Protein AF-A0A3N5VPH3-F1 (afdb_monomer_lite)

Radius of gyration: 38.46 Å; chains: 1; bounding box: 87×44×78 Å

pLDDT: mean 86.45, std 9.49, range [48.78, 96.25]

Foldseek 3Di:
DVVVLVVLLVVVVVCVVVVNDDLVRSCVVPVVCNVVNNVVVVVVVVVVVVVPPDDDPVVVVVVVVVVVVVCVVVVDPPPDPVVVVVVVVVVVVVVVVCVVVLVVVQLPDAQPDPSVVVVVVVLVVCLVPDPCNLVSLLVVLVVLLVSLLVCVVPPVSNVRSLVVNVVSLVVLVPDPDPVSVVVRLVSLVVSCVVCVVSVHDRPSSCVSPVD

Secondary structure (DSSP, 8-state):
-HHHHHHHHHHHHHHHHTTS--HHHHHHH-GGGHHHHHHHHHHHHHHHTT---PPPHHHHHHHHHHHHHHHHHS-------HHHHHHHHHHHHHHHHHHHHHHHHHHHPPTTSTTHHHHHHHHHHHHHH-S-HHHHHHHHHHHHHHHHHHTTT-HHHHHHHHHHHHHHHHHHHT---HHHHHHHHHHHHHHHHHHHHTT---HHHHTTS--

Sequence (211 aa):
MNNDLETILDTCLYQIEEDESNIDECLARYPEHAEQLKPLLTAATRLTHARAVIPDPSYKARARTQLNVYMQQHPQRKRVSPILLRFSIALATVLLLFVASGTAFAQTALPGDAFYNWKLTSEHVWRITSIDPLGVDITLSNRRMNELVVVSGDEVRRARAVQNYEKLLIKFSAEQDEGKRARILPILRAQHDALIKAGILVPELENYFPR

Structure (mmCIF, N/CA/C/O backbone):
data_AF-A0A3N5VPH3-F1
#
_entry.id   AF-A0A3N5VPH3-F1
#
loop_
_atom_site.group_PDB
_atom_site.id
_atom_site.type_symbol
_atom_site.label_atom_id
_atom_site.label_alt_id
_atom_site.label_comp_id
_atom_site.label_asym_id
_atom_site.label_entity_id
_atom_site.label_seq_id
_atom_site.pdbx_PDB_ins_code
_atom_site.Cartn_x
_atom_site.Cartn_y
_atom_site.Cartn_z
_atom_site.occupancy
_atom_site.B_iso_or_equiv
_atom_site.auth_seq_id
_atom_site.auth_comp_id
_atom_site.auth_asym_id
_atom_site.auth_atom_id
_atom_site.pdbx_PDB_model_num
ATOM 1 N N . MET A 1 1 ? -60.448 -14.245 30.497 1.00 48.78 1 MET A N 1
ATOM 2 C CA . MET A 1 1 ? -60.761 -12.854 30.889 1.00 48.78 1 MET A CA 1
ATOM 3 C C . MET A 1 1 ? -59.579 -12.148 31.564 1.00 48.78 1 MET A C 1
ATOM 5 O O . MET A 1 1 ? -59.457 -10.959 31.342 1.00 48.78 1 MET A O 1
ATOM 9 N N . ASN A 1 2 ? -58.659 -12.826 32.276 1.00 55.38 2 ASN A N 1
ATOM 10 C CA . ASN A 1 2 ? -57.465 -12.160 32.850 1.00 55.38 2 ASN A CA 1
ATOM 11 C C . ASN A 1 2 ? -56.412 -11.694 31.823 1.00 55.38 2 ASN A C 1
ATOM 13 O O . ASN A 1 2 ? -55.868 -10.610 31.986 1.00 55.38 2 ASN A O 1
ATOM 17 N N . ASN A 1 3 ? -56.175 -12.457 30.746 1.00 66.12 3 ASN A N 1
ATOM 18 C CA . ASN A 1 3 ? -55.177 -12.082 29.727 1.00 66.12 3 ASN A CA 1
ATOM 19 C C . ASN A 1 3 ? -55.479 -10.748 29.026 1.00 66.12 3 ASN A C 1
ATOM 21 O O . ASN A 1 3 ? -54.557 -10.091 28.558 1.00 66.12 3 ASN A O 1
ATOM 25 N N . ASP A 1 4 ? -56.752 -10.361 28.936 1.00 82.88 4 ASP A N 1
ATOM 26 C CA . ASP A 1 4 ? -57.154 -9.147 28.222 1.00 82.88 4 ASP A CA 1
ATOM 27 C C . ASP A 1 4 ? -56.843 -7.898 29.060 1.00 82.88 4 ASP A C 1
ATOM 29 O O . ASP A 1 4 ? -56.177 -6.981 28.593 1.00 82.88 4 ASP A O 1
ATOM 33 N N . LEU A 1 5 ? -57.187 -7.928 30.356 1.00 86.12 5 LEU A N 1
ATOM 34 C CA . LEU A 1 5 ? -56.844 -6.865 31.305 1.00 86.12 5 LEU A CA 1
ATOM 35 C C . LEU A 1 5 ? -55.326 -6.674 31.434 1.00 86.12 5 LEU A C 1
ATOM 37 O O . LEU A 1 5 ? -54.861 -5.538 31.453 1.00 86.12 5 LEU A O 1
ATOM 41 N N . GLU A 1 6 ? -54.558 -7.764 31.522 1.00 85.62 6 GLU A N 1
ATOM 42 C CA . GLU A 1 6 ? -53.092 -7.707 31.599 1.00 85.62 6 GLU A CA 1
ATOM 43 C C . GLU A 1 6 ? -52.484 -7.083 30.335 1.00 85.62 6 GLU A C 1
ATOM 45 O O . GLU A 1 6 ? -51.640 -6.198 30.442 1.00 85.62 6 GLU A O 1
ATOM 50 N N . THR A 1 7 ? -52.969 -7.465 29.149 1.00 89.69 7 THR A N 1
ATOM 51 C CA . THR A 1 7 ? -5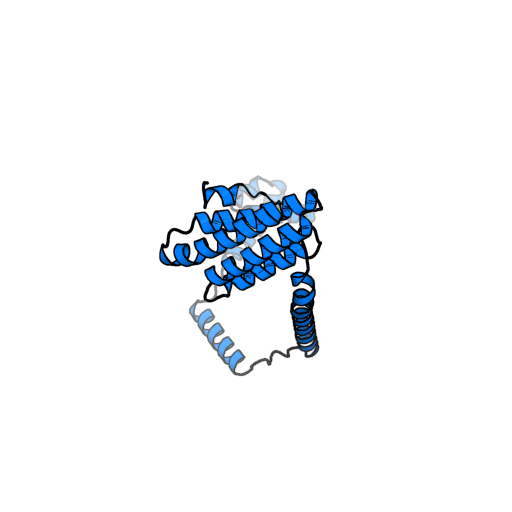2.503 -6.905 27.867 1.00 89.69 7 THR A CA 1
ATOM 52 C C . THR A 1 7 ? -52.856 -5.420 27.735 1.00 89.69 7 THR A C 1
ATOM 54 O O . THR A 1 7 ? -52.038 -4.612 27.287 1.00 89.69 7 THR A O 1
ATOM 57 N N . ILE A 1 8 ? -54.064 -5.036 28.159 1.00 90.75 8 ILE A N 1
ATOM 58 C CA . ILE A 1 8 ? -54.515 -3.640 28.169 1.00 90.75 8 ILE A CA 1
ATOM 59 C C . ILE A 1 8 ? -53.687 -2.815 29.157 1.00 90.75 8 ILE A C 1
ATOM 61 O O . ILE A 1 8 ? -53.283 -1.700 28.828 1.00 90.75 8 ILE A O 1
ATOM 65 N N . LEU A 1 9 ? -53.402 -3.350 30.347 1.00 90.19 9 LEU A N 1
ATOM 66 C CA . LEU A 1 9 ? -52.562 -2.689 31.342 1.00 90.19 9 LEU A CA 1
ATOM 67 C C . LEU A 1 9 ? -51.147 -2.459 30.805 1.00 90.19 9 LEU A C 1
ATOM 69 O O . LEU A 1 9 ? -50.643 -1.347 30.924 1.00 90.19 9 LEU A O 1
ATOM 73 N N . ASP A 1 10 ? -50.536 -3.474 30.194 1.00 90.50 10 ASP A N 1
ATOM 74 C CA . ASP A 1 10 ? -49.180 -3.390 29.638 1.00 90.50 10 ASP A CA 1
ATOM 75 C C . ASP A 1 10 ? -49.106 -2.345 28.512 1.00 90.50 10 ASP A C 1
ATOM 77 O O . ASP A 1 10 ? -48.222 -1.490 28.490 1.00 90.50 10 ASP A O 1
ATOM 81 N N . THR A 1 11 ? -50.125 -2.316 27.646 1.00 91.38 11 THR A N 1
ATOM 82 C CA . THR A 1 11 ? -50.258 -1.303 26.587 1.00 91.38 11 THR A CA 1
ATOM 83 C C . THR A 1 11 ? -50.391 0.111 27.162 1.00 91.38 11 THR A C 1
ATOM 85 O O . THR A 1 11 ? -49.723 1.032 26.694 1.00 91.38 11 THR A O 1
ATOM 88 N N . CYS A 1 12 ? -51.236 0.298 28.183 1.00 91.44 12 CYS A N 1
ATOM 89 C CA . CYS A 1 12 ? -51.409 1.596 28.839 1.00 91.44 12 CYS A CA 1
ATOM 90 C C . CYS A 1 12 ? -50.115 2.057 29.529 1.00 91.44 12 CYS A C 1
ATOM 92 O O . CYS A 1 12 ? -49.766 3.229 29.449 1.00 91.44 12 CYS A O 1
ATOM 94 N N . LEU A 1 13 ? -49.391 1.150 30.194 1.00 89.62 13 LEU A N 1
ATOM 95 C CA . LEU A 1 13 ? -48.121 1.472 30.848 1.00 89.62 13 LEU A CA 1
ATOM 96 C C . LEU A 1 13 ? -47.045 1.873 29.838 1.00 89.62 13 LEU A C 1
ATOM 98 O O . LEU A 1 13 ? -46.354 2.859 30.078 1.00 89.62 13 LEU A O 1
ATOM 102 N N . TYR A 1 14 ? -46.954 1.167 28.708 1.00 90.00 14 TYR A N 1
ATOM 103 C CA . TYR A 1 14 ? -46.022 1.498 27.630 1.00 90.00 14 TYR A CA 1
ATOM 104 C C . TYR A 1 14 ? -46.286 2.899 27.055 1.00 90.00 14 TYR A C 1
ATOM 106 O O . TYR A 1 14 ? -45.377 3.714 26.953 1.00 90.00 14 TYR A O 1
ATOM 114 N N . GLN A 1 15 ? -47.550 3.220 26.763 1.00 89.12 15 GLN A N 1
ATOM 115 C CA . GLN A 1 15 ? -47.933 4.531 26.221 1.00 89.12 15 GLN A CA 1
ATOM 116 C C . GLN A 1 15 ? -47.716 5.680 27.214 1.00 89.12 15 GLN A C 1
ATOM 118 O O . GLN A 1 15 ? -47.388 6.789 26.802 1.00 89.12 15 GLN A O 1
ATOM 123 N N . ILE A 1 16 ? -47.889 5.429 28.515 1.00 88.12 16 ILE A N 1
ATOM 124 C CA . ILE A 1 16 ? -47.603 6.417 29.564 1.00 88.12 16 ILE A CA 1
ATOM 125 C C . ILE A 1 16 ? -46.088 6.622 29.732 1.00 88.12 16 ILE A C 1
ATOM 127 O O . ILE A 1 16 ? -45.663 7.733 30.031 1.00 88.12 16 ILE A O 1
ATOM 131 N N . GLU A 1 17 ? -45.266 5.582 29.558 1.00 85.50 17 GLU A N 1
ATOM 132 C CA . GLU A 1 17 ? -43.799 5.683 29.649 1.00 85.50 17 GLU A CA 1
ATOM 133 C C . GLU A 1 17 ? -43.182 6.436 28.455 1.00 85.50 17 GLU A C 1
ATOM 135 O O . GLU A 1 17 ? -42.199 7.151 28.640 1.00 85.50 17 GLU A O 1
ATOM 140 N N . GLU A 1 18 ? -43.783 6.334 27.266 1.00 87.12 18 GLU A N 1
ATOM 141 C CA . GLU A 1 18 ? -43.380 7.054 26.041 1.00 87.12 18 GLU A CA 1
ATOM 142 C C . GLU A 1 18 ? -43.985 8.478 25.929 1.00 87.12 18 GLU A C 1
ATOM 144 O O . GLU A 1 18 ? -43.857 9.124 24.891 1.00 87.12 18 GLU A O 1
ATOM 149 N N . ASP A 1 19 ? -44.655 8.983 26.977 1.00 85.19 19 ASP A N 1
ATOM 150 C CA . ASP A 1 19 ? -45.384 10.270 26.989 1.00 85.19 19 ASP A CA 1
ATOM 151 C C . ASP A 1 19 ? -46.491 10.389 25.903 1.00 85.19 19 ASP A C 1
ATOM 153 O O . ASP A 1 19 ? -46.947 11.486 25.568 1.00 85.19 19 ASP A O 1
ATOM 157 N N . GLU A 1 20 ? -46.972 9.265 25.359 1.00 88.69 20 GLU A N 1
ATOM 158 C CA . GLU A 1 20 ? -47.986 9.215 24.292 1.00 88.69 20 GLU A CA 1
ATOM 159 C C . GLU A 1 20 ? -49.431 9.292 24.812 1.00 88.69 20 GLU A C 1
ATOM 161 O O . GLU A 1 20 ? -50.348 9.610 24.049 1.00 88.69 20 GLU A O 1
ATOM 166 N N . SER A 1 21 ? -49.668 8.974 26.089 1.00 86.81 21 SER A N 1
ATOM 167 C CA . SER A 1 21 ? -50.996 9.074 26.703 1.00 86.81 21 SER A CA 1
ATOM 168 C C . SER A 1 21 ? -50.931 9.242 28.221 1.00 86.81 21 SER A C 1
ATOM 170 O O . SER A 1 21 ? -49.986 8.800 28.869 1.00 86.81 21 SER A O 1
ATOM 172 N N . ASN A 1 22 ? -51.954 9.864 28.813 1.00 88.25 22 ASN A N 1
ATOM 173 C CA . ASN A 1 22 ? -52.095 9.976 30.270 1.00 88.25 22 ASN A CA 1
ATOM 174 C C . ASN A 1 22 ? -53.082 8.938 30.849 1.00 88.25 22 ASN A C 1
ATOM 176 O O . ASN A 1 22 ? -53.790 8.235 30.126 1.00 88.25 22 ASN A O 1
ATOM 180 N N . ILE A 1 23 ? -53.129 8.828 32.184 1.00 87.69 23 ILE A N 1
ATOM 181 C CA . ILE A 1 23 ? -53.982 7.852 32.888 1.00 87.69 23 ILE A CA 1
ATOM 182 C C . ILE A 1 23 ? -55.460 8.015 32.502 1.00 87.69 23 ILE A C 1
ATOM 184 O O . ILE A 1 23 ? -56.134 7.016 32.258 1.00 87.69 23 ILE A O 1
ATOM 188 N N . ASP A 1 24 ? -55.970 9.246 32.435 1.00 89.62 24 ASP A N 1
ATOM 189 C CA . ASP A 1 24 ? -57.387 9.501 32.160 1.00 89.62 24 ASP A CA 1
ATOM 190 C C . ASP A 1 24 ? -57.760 9.144 30.710 1.00 89.62 24 ASP A C 1
ATOM 192 O O . ASP A 1 24 ? -58.823 8.575 30.462 1.00 89.62 24 ASP A O 1
ATOM 196 N N . GLU A 1 25 ? -56.858 9.380 29.756 1.00 90.25 25 GLU A N 1
ATOM 197 C CA . GLU A 1 25 ? -57.000 8.965 28.356 1.00 90.25 25 GLU A CA 1
ATOM 198 C C . GLU A 1 25 ? -56.960 7.443 28.185 1.00 90.25 25 GLU A C 1
ATOM 200 O O . GLU A 1 25 ? -57.754 6.886 27.422 1.00 90.25 25 GLU A O 1
ATOM 205 N N . CYS A 1 26 ? -56.091 6.753 28.929 1.00 89.25 26 CYS A N 1
ATOM 206 C CA . CYS A 1 26 ? -56.042 5.291 28.957 1.00 89.25 26 CYS A CA 1
ATOM 207 C C . CYS A 1 26 ? -57.348 4.694 29.508 1.00 89.25 26 CYS A C 1
ATOM 209 O O . CYS A 1 26 ? -57.875 3.728 28.956 1.00 89.25 26 CYS A O 1
ATOM 211 N N . LEU A 1 27 ? -57.917 5.299 30.557 1.00 90.44 27 LEU A N 1
ATOM 212 C CA . LEU A 1 27 ? -59.198 4.876 31.134 1.00 90.44 27 LEU A CA 1
ATOM 213 C C . LEU A 1 27 ? -60.385 5.172 30.206 1.00 90.44 27 LEU A C 1
ATOM 215 O O . LEU A 1 27 ? -61.313 4.368 30.129 1.00 90.44 27 LEU A O 1
ATOM 219 N N . ALA A 1 28 ? -60.348 6.285 29.468 1.00 90.62 28 ALA A N 1
ATOM 220 C CA . ALA A 1 28 ? -61.368 6.630 28.478 1.00 90.62 28 ALA A CA 1
ATOM 221 C C . ALA A 1 28 ? -61.349 5.696 27.254 1.00 90.62 28 ALA A C 1
ATOM 223 O O . ALA A 1 28 ? -62.393 5.456 26.647 1.00 90.62 28 ALA A O 1
ATOM 224 N N . ARG A 1 29 ? -60.178 5.153 26.899 1.00 88.25 29 ARG A N 1
ATOM 225 C CA . ARG A 1 29 ? -59.997 4.212 25.783 1.00 88.25 29 ARG A CA 1
ATOM 226 C C . ARG A 1 29 ? -60.527 2.807 26.091 1.00 88.25 29 ARG A C 1
ATOM 228 O O . ARG A 1 29 ? -60.956 2.117 25.171 1.00 88.25 29 ARG A O 1
ATOM 235 N N . TYR A 1 30 ? -60.550 2.415 27.367 1.00 88.69 30 TYR A N 1
ATOM 236 C CA . TYR A 1 30 ? -61.018 1.102 27.827 1.00 88.69 30 TYR A CA 1
ATOM 237 C C . TYR A 1 30 ? -62.061 1.227 28.957 1.00 88.69 30 TYR A C 1
ATOM 239 O O . TYR A 1 30 ? -61.798 0.824 30.096 1.00 88.69 30 TYR A O 1
ATOM 247 N N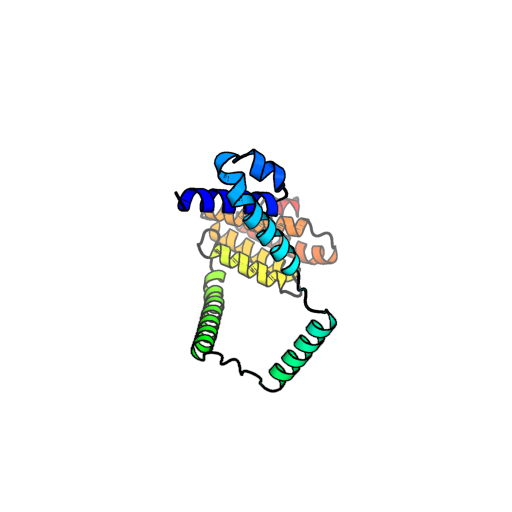 . PRO A 1 31 ? -63.266 1.759 28.665 1.00 84.44 31 PRO A N 1
ATOM 248 C CA . PRO A 1 31 ? -64.272 2.064 29.684 1.00 84.44 31 PRO A CA 1
ATOM 249 C C . PRO A 1 31 ? -64.787 0.819 30.423 1.00 84.44 31 PRO A C 1
ATOM 251 O O . PRO A 1 31 ? -65.102 0.901 31.607 1.00 84.44 31 PRO A O 1
ATOM 254 N N . GLU A 1 32 ? -64.814 -0.344 29.764 1.00 87.69 32 GLU A N 1
ATOM 255 C CA . GLU A 1 32 ? -65.256 -1.617 30.360 1.00 87.69 32 GLU A CA 1
ATOM 256 C C . GLU A 1 32 ? -64.313 -2.129 31.463 1.00 87.69 32 GLU A C 1
ATOM 258 O O . GLU A 1 32 ? -64.744 -2.826 32.381 1.00 87.69 32 GLU A O 1
ATOM 263 N N . HIS A 1 33 ? -63.033 -1.747 31.413 1.00 87.69 33 HIS A N 1
ATOM 264 C CA . HIS A 1 33 ? -62.005 -2.164 32.370 1.00 87.69 33 HIS A CA 1
ATOM 265 C C . HIS A 1 33 ? -61.536 -1.028 33.294 1.00 87.69 33 HIS A C 1
ATOM 267 O O . HIS A 1 33 ? -60.657 -1.238 34.134 1.00 87.69 33 HIS A O 1
ATOM 273 N N . ALA A 1 34 ? -62.130 0.165 33.186 1.00 86.12 34 ALA A N 1
ATOM 274 C CA . ALA A 1 34 ? -61.658 1.376 33.854 1.00 86.12 34 ALA A CA 1
ATOM 275 C C . ALA A 1 34 ? -61.611 1.259 35.390 1.00 86.12 34 ALA A C 1
ATOM 277 O O . ALA A 1 34 ? -60.643 1.703 36.013 1.00 86.12 34 ALA A O 1
ATOM 278 N N . GLU A 1 35 ? -62.607 0.619 36.016 1.00 87.81 35 GLU A N 1
ATOM 279 C CA . GLU A 1 35 ? -62.629 0.435 37.477 1.00 87.81 35 GLU A CA 1
ATOM 280 C C . GLU A 1 35 ? -61.482 -0.452 37.985 1.00 87.81 35 GLU A C 1
ATOM 282 O O . GLU A 1 35 ? -60.955 -0.217 39.073 1.00 87.81 35 GLU A O 1
ATOM 287 N N . GLN A 1 36 ? -61.060 -1.438 37.187 1.00 88.38 36 GLN A N 1
ATOM 288 C CA . GLN A 1 36 ? -59.981 -2.365 37.540 1.00 88.38 36 GLN A CA 1
ATOM 289 C C . GLN A 1 36 ? -58.596 -1.817 37.155 1.00 88.38 36 GLN A C 1
ATOM 291 O O . GLN A 1 36 ? -57.629 -2.027 37.886 1.00 88.38 36 GLN A O 1
ATOM 296 N N . LEU A 1 37 ? -58.491 -1.062 36.055 1.00 89.56 37 LEU A N 1
ATOM 297 C CA . LEU A 1 37 ? -57.241 -0.464 35.563 1.00 89.56 37 LEU A CA 1
ATOM 298 C C . LEU A 1 37 ? -56.762 0.717 36.414 1.00 89.56 37 LEU A C 1
ATOM 300 O O . LEU A 1 37 ? -55.564 0.852 36.674 1.00 89.56 37 LEU A O 1
ATOM 304 N N . LYS A 1 38 ? -57.682 1.567 36.880 1.00 90.81 38 LYS A N 1
ATOM 305 C CA . LYS A 1 38 ? -57.361 2.794 37.625 1.00 90.81 38 LYS A CA 1
ATOM 306 C C . LYS A 1 38 ? -56.428 2.577 38.829 1.00 90.81 38 LYS A C 1
ATOM 308 O O . LYS A 1 38 ? -55.423 3.293 38.918 1.00 90.81 38 LYS A O 1
ATOM 313 N N . PRO A 1 39 ? -56.685 1.631 39.757 1.00 92.06 39 PRO A N 1
ATOM 314 C CA . PRO A 1 39 ? -55.783 1.406 40.887 1.00 92.06 39 PRO A CA 1
ATOM 315 C C . PRO A 1 39 ? -54.408 0.868 40.459 1.00 92.06 39 PRO A C 1
ATOM 317 O O . PRO A 1 39 ? -53.405 1.240 41.068 1.00 92.06 39 PRO A O 1
ATOM 320 N N . LEU A 1 40 ? -54.340 0.053 39.400 1.00 91.62 40 LEU A N 1
ATOM 321 C CA . LEU A 1 40 ? -53.095 -0.545 38.903 1.00 91.62 40 LEU A CA 1
ATOM 322 C C . LEU A 1 40 ? -52.183 0.502 38.248 1.00 91.62 40 LEU A C 1
ATOM 324 O O . LEU A 1 40 ? -51.009 0.600 38.605 1.00 91.62 40 LEU A O 1
ATOM 328 N N . LEU A 1 41 ? -52.734 1.354 37.378 1.00 90.00 41 LEU A N 1
ATOM 329 C CA . LEU A 1 41 ? -52.001 2.460 36.748 1.00 90.00 41 LEU A CA 1
ATOM 330 C C . LEU A 1 41 ? -51.529 3.499 37.778 1.00 90.00 41 LEU A C 1
ATOM 332 O O . LEU A 1 41 ? -50.403 3.997 37.711 1.00 90.00 41 LEU A O 1
ATOM 336 N N . THR A 1 42 ? -52.352 3.783 38.793 1.00 89.12 42 THR A N 1
ATOM 337 C CA . THR A 1 42 ? -51.981 4.693 39.893 1.00 89.12 42 THR A CA 1
ATOM 338 C C . THR A 1 42 ? -50.843 4.122 40.749 1.00 89.12 42 THR A C 1
ATOM 340 O O . THR A 1 42 ? -49.965 4.857 41.201 1.00 89.12 42 THR A O 1
ATOM 343 N N . ALA A 1 43 ? -50.833 2.810 40.996 1.00 87.81 43 ALA A N 1
ATOM 344 C CA . ALA A 1 43 ? -49.753 2.159 41.732 1.00 87.81 43 ALA A CA 1
ATOM 345 C C . ALA A 1 43 ? -48.446 2.145 40.924 1.00 87.81 43 ALA A C 1
ATOM 347 O O . ALA A 1 43 ? -47.391 2.491 41.460 1.00 87.81 43 ALA A O 1
ATOM 348 N N . ALA A 1 44 ? -48.518 1.810 39.634 1.00 85.81 44 ALA A N 1
ATOM 349 C CA . ALA A 1 44 ? -47.364 1.782 38.742 1.00 85.81 44 ALA A CA 1
ATOM 350 C C . ALA A 1 44 ? -46.697 3.161 38.617 1.00 85.81 44 ALA A C 1
ATOM 352 O O . ALA A 1 44 ? -45.485 3.272 38.790 1.00 85.81 44 ALA A O 1
ATOM 353 N N . THR A 1 45 ? -47.484 4.225 38.436 1.00 81.62 45 THR A N 1
ATOM 354 C CA . THR A 1 45 ? -46.963 5.602 38.366 1.00 81.62 45 THR A CA 1
ATOM 355 C C . THR A 1 45 ? -46.316 6.068 39.669 1.00 81.62 45 THR A C 1
ATOM 357 O O . THR A 1 45 ? -45.310 6.772 39.647 1.00 81.62 45 THR A O 1
ATOM 360 N N . ARG A 1 46 ? -46.813 5.644 40.835 1.00 83.00 46 ARG A N 1
ATOM 361 C CA . ARG A 1 46 ? -46.132 5.926 42.114 1.00 83.00 46 ARG A CA 1
ATOM 362 C C . ARG A 1 46 ? -44.792 5.196 42.238 1.00 83.00 46 ARG A C 1
ATOM 364 O O . ARG A 1 46 ? -43.859 5.738 42.826 1.00 83.00 46 ARG A O 1
ATOM 371 N N . LEU A 1 47 ? -44.684 3.986 41.688 1.00 81.75 47 LEU A N 1
ATOM 372 C CA . LEU A 1 47 ? -43.457 3.184 41.719 1.00 81.75 47 LEU A CA 1
ATOM 373 C C . LEU A 1 47 ? -42.405 3.663 40.711 1.00 81.75 47 LEU A C 1
ATOM 375 O O . LEU A 1 47 ? -41.214 3.614 41.021 1.00 81.75 47 LEU A O 1
ATOM 379 N N . THR A 1 48 ? -42.801 4.171 39.542 1.00 73.88 48 THR A N 1
ATOM 380 C CA . THR A 1 48 ? -41.855 4.739 38.564 1.00 73.88 48 THR A CA 1
ATOM 381 C C . THR A 1 48 ? -41.120 5.954 39.129 1.00 73.88 48 THR A C 1
ATOM 383 O O . THR A 1 48 ? -39.906 6.060 38.965 1.00 73.88 48 THR A O 1
ATOM 386 N N . HIS A 1 49 ? -41.796 6.796 39.916 1.00 65.69 49 HIS A N 1
ATOM 387 C CA . HIS A 1 49 ? -41.165 7.921 40.618 1.00 65.69 49 HIS A CA 1
ATOM 388 C C . HIS A 1 49 ? -40.126 7.475 41.666 1.00 65.69 49 HIS A C 1
ATOM 390 O O . HIS A 1 49 ? -39.189 8.215 41.961 1.00 65.69 49 HIS A O 1
ATOM 396 N N . ALA A 1 50 ? -40.231 6.250 42.195 1.00 65.75 50 ALA A N 1
ATOM 397 C CA . ALA A 1 50 ? -39.254 5.678 43.124 1.00 65.75 50 ALA A CA 1
ATOM 398 C C . ALA A 1 50 ? -38.034 5.044 42.422 1.00 65.75 50 ALA A C 1
ATOM 400 O O . ALA A 1 50 ? -37.050 4.714 43.082 1.00 65.75 50 ALA A O 1
ATOM 401 N N . ARG A 1 51 ? -38.067 4.872 41.091 1.00 64.50 51 ARG A N 1
ATOM 402 C CA . ARG A 1 51 ? -37.004 4.214 40.305 1.00 64.50 51 ARG A CA 1
ATOM 403 C C . ARG A 1 51 ? -35.781 5.108 40.066 1.00 64.50 51 ARG A C 1
ATOM 405 O O . ARG A 1 51 ? -34.715 4.602 39.728 1.00 64.50 51 ARG A O 1
ATOM 412 N N . ALA A 1 52 ? -35.899 6.414 40.304 1.00 65.00 52 ALA A N 1
ATOM 413 C CA . ALA A 1 52 ? -34.832 7.398 40.119 1.00 65.00 52 ALA A CA 1
ATOM 414 C C . ALA A 1 52 ? -33.828 7.453 41.292 1.00 65.00 52 ALA A C 1
ATOM 416 O O . ALA A 1 52 ? -33.369 8.528 41.682 1.00 65.00 52 ALA A O 1
ATOM 417 N N . VAL A 1 53 ? -33.455 6.305 41.870 1.00 68.94 53 VAL A N 1
ATOM 418 C CA . VAL A 1 53 ? -32.373 6.251 42.865 1.00 68.94 53 VAL A CA 1
ATOM 419 C C . VAL A 1 53 ? -31.037 6.348 42.133 1.00 68.94 53 VAL A C 1
ATOM 421 O O . VAL A 1 53 ? -30.390 5.352 41.812 1.00 68.94 53 VAL A O 1
ATOM 424 N N . ILE A 1 54 ? -30.626 7.578 41.838 1.00 75.25 54 ILE A N 1
ATOM 425 C CA . ILE A 1 54 ? -29.292 7.867 41.322 1.00 75.25 54 ILE A CA 1
ATOM 426 C C . ILE A 1 54 ? -28.343 7.903 42.526 1.00 75.25 54 ILE A C 1
ATOM 428 O O . ILE A 1 54 ? -28.559 8.694 43.446 1.00 75.25 54 ILE A O 1
ATOM 432 N N . PRO A 1 55 ? -27.297 7.059 42.565 1.00 76.00 55 PRO A N 1
ATOM 433 C CA . PRO A 1 55 ? -26.350 7.073 43.667 1.00 76.00 55 PRO A CA 1
ATOM 434 C C . PRO A 1 55 ? -25.634 8.420 43.732 1.00 76.00 55 PRO A C 1
ATOM 436 O O . PRO A 1 55 ? -25.221 8.967 42.706 1.00 76.00 55 PRO A O 1
ATOM 439 N N . ASP A 1 56 ? -25.445 8.913 44.955 1.00 85.50 56 ASP A N 1
ATOM 440 C CA . ASP A 1 56 ? -24.747 10.166 45.208 1.00 85.50 56 ASP A CA 1
ATOM 441 C C . ASP A 1 56 ? -23.367 10.183 44.500 1.00 85.50 56 ASP A C 1
ATOM 443 O O . ASP A 1 56 ? -22.603 9.206 44.593 1.00 85.50 56 ASP A O 1
ATOM 447 N N . PRO A 1 57 ? -23.008 11.265 43.782 1.00 86.06 57 PRO A N 1
ATOM 448 C CA . PRO A 1 57 ? -21.743 11.346 43.054 1.00 86.06 57 PRO A CA 1
ATOM 449 C C . PRO A 1 57 ? -20.506 11.096 43.929 1.00 86.06 57 PRO A C 1
ATOM 451 O O . PRO A 1 57 ? -19.532 10.494 43.464 1.00 86.06 57 PRO A O 1
ATOM 454 N N . SER A 1 58 ? -20.541 11.500 45.204 1.00 90.94 58 SER A N 1
ATOM 455 C CA . SER A 1 58 ? -19.449 11.267 46.152 1.00 90.94 58 SER A CA 1
ATOM 456 C C . SER A 1 58 ? -19.352 9.796 46.560 1.00 90.94 58 SER A C 1
ATOM 458 O O . SER A 1 58 ? -18.244 9.266 46.675 1.00 90.94 58 SER A O 1
ATOM 460 N N . TYR A 1 59 ? -20.484 9.094 46.680 1.00 91.81 59 TYR A N 1
ATOM 461 C CA . TYR A 1 59 ? -20.508 7.647 46.901 1.00 91.81 59 TYR A CA 1
ATOM 462 C C . TYR A 1 59 ? -19.892 6.901 45.712 1.00 91.81 59 TYR A C 1
ATOM 464 O O . TYR A 1 59 ? -19.010 6.060 45.894 1.00 91.81 59 TYR A O 1
ATOM 472 N N . LYS A 1 60 ? -20.264 7.271 44.479 1.00 91.00 60 LYS A N 1
ATOM 473 C CA . LYS A 1 60 ? -19.691 6.689 43.253 1.00 91.00 60 LYS A CA 1
ATOM 474 C C . LYS A 1 60 ? -18.181 6.920 43.156 1.00 91.00 60 LYS A C 1
ATOM 476 O O . LYS A 1 60 ? -17.445 6.011 42.767 1.00 91.00 60 LYS A O 1
ATOM 481 N N . ALA A 1 61 ? -17.711 8.115 43.514 1.00 91.94 61 ALA A N 1
ATOM 482 C CA . ALA A 1 61 ? -16.285 8.431 43.543 1.00 91.94 61 ALA A CA 1
ATOM 483 C C . ALA A 1 61 ? -15.533 7.572 44.574 1.00 91.94 61 ALA A C 1
ATOM 485 O O . ALA A 1 61 ? -14.520 6.963 44.236 1.00 91.94 61 ALA A O 1
ATOM 486 N N . ARG A 1 62 ? -16.059 7.446 45.799 1.00 94.62 62 ARG A N 1
ATOM 487 C CA . ARG A 1 62 ? -15.470 6.605 46.857 1.00 94.62 62 ARG A CA 1
ATOM 488 C C . ARG A 1 62 ? -15.427 5.131 46.467 1.00 94.62 62 ARG A C 1
ATOM 490 O O . ARG A 1 62 ? -14.381 4.504 46.615 1.00 94.62 62 ARG A O 1
ATOM 497 N N . ALA A 1 63 ? -16.518 4.605 45.914 1.00 93.69 63 ALA A N 1
ATOM 498 C CA . ALA A 1 63 ? -16.593 3.224 45.446 1.00 93.69 63 ALA A CA 1
ATOM 499 C C . ALA A 1 63 ? -15.548 2.935 44.355 1.00 93.69 63 ALA A C 1
ATOM 501 O O . ALA A 1 63 ? -14.869 1.911 44.402 1.00 93.69 63 ALA A O 1
ATOM 502 N N . ARG A 1 64 ? -15.346 3.864 43.408 1.00 94.19 64 ARG A N 1
ATOM 503 C CA . ARG A 1 64 ? -14.283 3.752 42.392 1.00 94.19 64 ARG A CA 1
ATOM 504 C C . ARG A 1 64 ? -12.891 3.731 43.009 1.00 94.19 64 ARG A C 1
ATOM 506 O O . ARG A 1 64 ? -12.070 2.906 42.616 1.00 94.19 64 ARG A O 1
ATOM 513 N N . THR A 1 65 ? -12.621 4.608 43.971 1.00 94.88 65 THR A N 1
ATOM 514 C CA . THR A 1 65 ? -11.324 4.642 44.657 1.00 94.88 65 THR A CA 1
ATOM 515 C C . THR A 1 65 ? -11.063 3.339 45.410 1.00 94.88 65 THR A C 1
ATOM 517 O O . THR A 1 65 ? -9.990 2.762 45.265 1.00 94.88 65 THR A O 1
ATOM 520 N N . GLN A 1 66 ? -12.051 2.828 46.149 1.00 94.62 66 GLN A N 1
ATOM 521 C CA . GLN A 1 66 ? -11.946 1.550 46.863 1.00 94.62 66 GLN A CA 1
ATOM 522 C C . GLN A 1 66 ? -11.721 0.373 45.909 1.00 94.62 66 GLN A C 1
ATOM 524 O O . GLN A 1 66 ? -10.853 -0.461 46.161 1.00 94.62 66 GLN A O 1
ATOM 529 N N . LEU A 1 67 ? -12.440 0.338 44.784 1.00 94.12 67 LEU A N 1
ATOM 530 C CA . LEU A 1 67 ? -12.255 -0.682 43.755 1.00 94.12 67 LEU A CA 1
ATOM 531 C C . LEU A 1 67 ? -10.842 -0.633 43.159 1.00 94.12 67 LEU A C 1
ATOM 533 O O . LEU A 1 67 ? -10.205 -1.671 43.006 1.00 94.12 67 LEU A O 1
ATOM 537 N N . ASN A 1 68 ? -10.324 0.562 42.865 1.00 93.00 68 ASN A N 1
ATOM 538 C CA . ASN A 1 68 ? -8.962 0.732 42.356 1.00 93.00 68 ASN A CA 1
ATOM 539 C C . ASN A 1 68 ? -7.907 0.241 43.352 1.00 93.00 68 ASN A C 1
ATOM 541 O O . ASN A 1 68 ? -6.994 -0.483 42.957 1.00 93.00 68 ASN A O 1
ATOM 545 N N . VAL A 1 69 ? -8.051 0.581 44.635 1.00 94.69 69 VAL A N 1
ATOM 546 C CA . VAL A 1 69 ? -7.157 0.090 45.696 1.00 94.69 69 VAL A CA 1
ATOM 547 C C . VAL A 1 69 ? -7.214 -1.437 45.781 1.00 94.69 69 VAL A C 1
ATOM 549 O O . VAL A 1 69 ? -6.173 -2.089 45.811 1.00 94.69 69 VAL A O 1
ATOM 552 N N . TYR A 1 70 ? -8.412 -2.024 45.728 1.00 93.50 70 TYR A N 1
ATOM 553 C CA . TYR A 1 70 ? -8.581 -3.475 45.744 1.00 93.50 70 TYR A CA 1
ATOM 554 C C . TYR A 1 70 ? -7.910 -4.157 44.542 1.00 93.50 70 TYR A C 1
ATOM 556 O O . TYR A 1 70 ? -7.197 -5.143 44.720 1.00 93.50 70 TYR A O 1
ATOM 564 N N . MET A 1 71 ? -8.073 -3.609 43.331 1.00 89.56 71 MET A N 1
ATOM 565 C CA . MET A 1 71 ? -7.430 -4.122 42.113 1.00 89.56 71 MET A CA 1
ATOM 566 C C . MET A 1 71 ? -5.900 -4.032 42.167 1.00 89.56 71 MET A C 1
ATOM 568 O O . MET A 1 71 ? -5.218 -4.918 41.656 1.00 89.56 71 MET A O 1
ATOM 572 N N . GLN A 1 72 ? -5.351 -2.984 42.788 1.00 88.56 72 GLN A N 1
ATOM 573 C CA . GLN A 1 72 ? -3.905 -2.839 42.986 1.00 88.56 72 GLN A CA 1
ATOM 574 C C . GLN A 1 72 ? -3.357 -3.836 44.012 1.00 88.56 72 GLN A C 1
ATOM 576 O O . GLN A 1 72 ? -2.256 -4.352 43.833 1.00 88.56 72 GLN A O 1
ATOM 581 N N . GLN A 1 73 ? -4.121 -4.126 45.067 1.00 90.75 73 GLN A N 1
ATOM 582 C CA . GLN A 1 73 ? -3.752 -5.094 46.105 1.00 90.75 73 GLN A CA 1
ATOM 583 C C . GLN A 1 73 ? -3.933 -6.549 45.654 1.00 90.75 73 GLN A C 1
ATOM 585 O O . GLN A 1 73 ? -3.207 -7.429 46.108 1.00 90.75 73 GLN A O 1
ATOM 590 N N . HIS A 1 74 ? -4.859 -6.797 44.727 1.00 87.25 74 HIS A N 1
ATOM 591 C CA . HIS A 1 74 ? -5.139 -8.113 44.158 1.00 87.25 74 HIS A CA 1
ATOM 592 C C . HIS A 1 74 ? -4.902 -8.104 42.644 1.00 87.25 74 HIS A C 1
ATOM 594 O O . HIS A 1 74 ? -5.849 -8.282 41.869 1.00 87.25 74 HIS A O 1
ATOM 600 N N . PRO A 1 75 ? -3.649 -7.904 42.188 1.00 78.81 75 PRO A N 1
ATOM 601 C CA . PRO A 1 75 ? -3.351 -7.893 40.770 1.00 78.81 75 PRO A CA 1
ATOM 602 C C . PRO A 1 75 ? -3.629 -9.285 40.200 1.00 78.81 75 PRO A C 1
ATOM 604 O O . PRO A 1 75 ? -2.863 -10.234 40.394 1.00 78.81 75 PRO A O 1
ATOM 607 N N . GLN A 1 76 ? -4.737 -9.419 39.472 1.00 76.31 76 GLN A N 1
ATOM 608 C CA . GLN A 1 76 ? -4.994 -10.619 38.693 1.00 76.31 76 GLN A CA 1
ATOM 609 C C . GLN A 1 76 ? -3.930 -10.694 37.601 1.00 76.31 76 GLN A C 1
ATOM 611 O O . GLN A 1 76 ? -3.946 -9.935 36.629 1.00 76.31 76 GLN A O 1
ATOM 616 N N . ARG A 1 77 ? -2.968 -11.610 37.761 1.00 69.94 77 ARG A N 1
ATOM 617 C CA . ARG A 1 77 ? -2.007 -11.910 36.700 1.00 69.94 77 ARG A CA 1
ATOM 618 C C . ARG A 1 77 ? -2.801 -12.406 35.500 1.00 69.94 77 ARG A C 1
ATOM 620 O O . ARG A 1 77 ? -3.331 -13.516 35.529 1.00 69.94 77 ARG A O 1
ATOM 627 N N . LYS A 1 78 ? -2.867 -11.592 34.443 1.00 67.38 78 LYS A N 1
ATOM 628 C CA . LYS A 1 78 ? -3.369 -12.032 33.142 1.00 67.38 78 LYS A CA 1
ATOM 629 C C . LYS A 1 78 ? -2.511 -13.220 32.712 1.00 67.38 78 LYS A C 1
ATOM 631 O O . LYS A 1 78 ? -1.364 -13.048 32.304 1.00 67.38 78 LYS A O 1
ATOM 636 N N . ARG A 1 79 ? -3.040 -14.437 32.861 1.00 67.31 79 ARG A N 1
ATOM 637 C CA . ARG A 1 79 ? -2.422 -15.643 32.311 1.00 67.31 79 ARG A CA 1
ATOM 638 C C . ARG A 1 79 ? -2.542 -15.544 30.798 1.00 67.31 79 ARG A C 1
ATOM 640 O O . ARG A 1 79 ? -3.556 -15.920 30.220 1.00 67.31 79 ARG A O 1
ATOM 647 N N . VAL A 1 80 ? -1.513 -14.996 30.161 1.00 67.69 80 VAL A N 1
ATOM 648 C CA . VAL A 1 80 ? -1.335 -15.144 28.719 1.00 67.69 80 VAL A CA 1
ATOM 649 C C . VAL A 1 80 ? -1.199 -16.632 28.429 1.00 67.69 80 VAL A C 1
ATOM 651 O O . VAL A 1 80 ? -0.326 -17.308 28.975 1.00 67.69 80 VAL A O 1
ATOM 654 N N . SER A 1 81 ? -2.117 -17.159 27.621 1.00 77.69 81 SER A N 1
ATOM 655 C CA . SER A 1 81 ? -2.073 -18.561 27.229 1.00 77.69 81 SER A CA 1
ATOM 656 C C . SER A 1 81 ? -0.780 -18.810 26.444 1.00 77.69 81 SER A C 1
ATOM 658 O O . SER A 1 81 ? -0.546 -18.129 25.440 1.00 77.69 81 SER A O 1
ATOM 660 N N . PRO A 1 82 ? 0.057 -19.785 26.843 1.00 75.00 82 PRO A N 1
ATOM 661 C CA . PRO A 1 82 ? 1.286 -20.101 26.116 1.00 75.00 82 PRO A CA 1
ATOM 662 C C . PRO A 1 82 ? 0.992 -20.541 24.676 1.00 75.00 82 PRO A C 1
ATOM 664 O O . PRO A 1 82 ? 1.841 -20.401 23.803 1.00 75.00 82 PRO A O 1
ATOM 667 N N . ILE A 1 83 ? -0.224 -21.027 24.412 1.00 80.38 83 ILE A N 1
ATOM 668 C CA . ILE A 1 83 ? -0.703 -21.394 23.079 1.00 80.38 83 ILE A CA 1
ATOM 669 C C . ILE A 1 83 ? -0.849 -20.145 22.200 1.00 80.38 83 ILE A C 1
ATOM 671 O O . ILE A 1 83 ? -0.333 -20.130 21.088 1.00 80.38 83 ILE A O 1
ATOM 675 N N . LEU A 1 84 ? -1.461 -19.071 22.714 1.00 79.75 84 LEU A N 1
ATOM 676 C CA . LEU A 1 84 ? -1.595 -17.806 21.979 1.00 79.75 84 LEU A CA 1
ATOM 677 C C . LEU A 1 84 ? -0.228 -17.183 21.681 1.00 79.75 84 LEU A C 1
ATOM 679 O O . LEU A 1 84 ? 0.001 -16.716 20.569 1.00 79.75 84 LEU A O 1
ATOM 683 N N . LEU A 1 85 ? 0.705 -17.245 22.639 1.00 83.44 85 LEU A N 1
ATOM 684 C CA . LEU A 1 85 ? 2.071 -16.767 22.425 1.00 83.44 85 LEU A CA 1
ATOM 685 C C . LEU A 1 85 ? 2.781 -17.578 21.326 1.00 83.44 85 LEU A C 1
ATOM 687 O O . LEU A 1 85 ? 3.374 -17.000 20.418 1.00 83.44 85 LEU A O 1
ATOM 691 N N . ARG A 1 86 ? 2.663 -18.910 21.341 1.00 85.06 86 ARG A N 1
ATOM 692 C CA . ARG A 1 86 ? 3.233 -19.783 20.299 1.00 85.06 86 ARG A CA 1
ATOM 693 C C . ARG A 1 86 ? 2.639 -19.506 18.920 1.00 85.06 86 ARG A C 1
ATOM 695 O O . ARG A 1 86 ? 3.399 -19.414 17.963 1.00 85.06 86 ARG A O 1
ATOM 702 N N . PHE A 1 87 ? 1.323 -19.315 18.819 1.00 88.50 87 PHE A N 1
ATOM 703 C CA . PHE A 1 87 ? 0.680 -18.933 17.559 1.00 88.50 87 PHE A CA 1
ATOM 704 C C . PHE A 1 87 ? 1.132 -17.556 17.078 1.00 88.50 87 PHE A C 1
ATOM 706 O O . PHE A 1 87 ? 1.392 -17.396 15.892 1.00 88.50 87 PHE A O 1
ATOM 713 N N . SER A 1 88 ? 1.290 -16.582 17.978 1.00 84.56 88 SER A N 1
ATOM 714 C CA . SER A 1 88 ? 1.792 -15.257 17.601 1.00 84.56 88 SER A CA 1
ATOM 715 C C . SER A 1 88 ? 3.232 -15.305 17.080 1.00 84.56 88 SER A C 1
ATOM 717 O O . SER A 1 88 ? 3.532 -14.671 16.073 1.00 84.56 88 SER A O 1
ATOM 719 N N . ILE A 1 89 ? 4.096 -16.124 17.692 1.00 89.62 89 ILE A N 1
ATOM 720 C CA . ILE A 1 89 ? 5.470 -16.341 17.224 1.00 89.62 89 ILE A CA 1
ATOM 721 C C . ILE A 1 89 ? 5.465 -17.065 15.874 1.00 89.62 89 ILE A C 1
ATOM 723 O O . ILE A 1 89 ? 6.153 -16.627 14.961 1.00 89.62 89 ILE A O 1
ATOM 727 N N . ALA A 1 90 ? 4.671 -18.128 15.719 1.00 90.25 90 ALA A N 1
ATOM 728 C CA . ALA A 1 90 ? 4.570 -18.876 14.464 1.00 90.25 90 ALA A CA 1
ATOM 729 C C . ALA A 1 90 ? 4.011 -18.022 13.314 1.00 90.25 90 ALA A C 1
ATOM 731 O O . ALA A 1 90 ? 4.496 -18.085 12.189 1.00 90.25 90 ALA A O 1
ATOM 732 N N . LEU A 1 91 ? 3.012 -17.184 13.589 1.00 92.81 91 LEU A N 1
ATOM 733 C CA . LEU A 1 91 ? 2.475 -16.250 12.606 1.00 92.81 91 LEU A CA 1
ATOM 734 C C . LEU A 1 91 ? 3.520 -15.197 12.224 1.00 92.81 91 LEU A C 1
ATOM 736 O O . LEU A 1 91 ? 3.703 -14.921 11.041 1.00 92.81 91 LEU A O 1
ATOM 740 N N . ALA A 1 92 ? 4.237 -14.644 13.206 1.00 92.00 92 ALA A N 1
ATOM 741 C CA . ALA A 1 92 ? 5.307 -13.686 12.959 1.00 92.00 92 ALA A CA 1
ATOM 742 C C . ALA A 1 92 ? 6.437 -14.299 12.119 1.00 92.00 92 ALA A C 1
ATOM 744 O O . ALA A 1 92 ? 6.894 -13.662 11.176 1.00 92.00 92 ALA A O 1
ATOM 745 N N . THR A 1 93 ? 6.855 -15.538 12.398 1.00 92.00 93 THR A N 1
ATOM 746 C CA . THR A 1 93 ? 7.891 -16.215 11.605 1.00 92.00 93 THR A CA 1
ATOM 747 C C . THR A 1 93 ? 7.417 -16.532 10.192 1.00 92.00 93 THR A C 1
ATOM 749 O O . THR A 1 93 ? 8.179 -16.311 9.257 1.00 92.00 93 THR A O 1
ATOM 752 N N . VAL A 1 94 ? 6.170 -16.976 9.999 1.00 90.81 94 VAL A N 1
ATOM 753 C CA . VAL A 1 94 ? 5.598 -17.197 8.658 1.00 90.81 94 VAL A CA 1
ATOM 754 C C . VAL A 1 94 ? 5.530 -15.892 7.872 1.00 90.81 94 VAL A C 1
ATOM 756 O O . VAL A 1 94 ? 5.958 -15.865 6.723 1.00 90.81 94 VAL A O 1
ATOM 759 N N . LEU A 1 95 ? 5.061 -14.800 8.479 1.00 88.38 95 LEU A N 1
ATOM 760 C CA . LEU A 1 95 ? 5.046 -13.486 7.833 1.00 88.38 95 LEU A CA 1
ATOM 761 C C . LEU A 1 95 ? 6.460 -13.029 7.465 1.00 88.38 95 LEU A C 1
ATOM 763 O O . LEU A 1 95 ? 6.680 -12.553 6.356 1.00 88.38 95 LEU A O 1
ATOM 767 N N . LEU A 1 96 ? 7.432 -13.227 8.355 1.00 86.31 96 LEU A N 1
ATOM 768 C CA . LEU A 1 96 ? 8.826 -12.853 8.121 1.00 86.31 96 LEU A CA 1
ATOM 769 C C . LEU A 1 96 ? 9.456 -13.697 6.999 1.00 86.31 96 LEU A C 1
ATOM 771 O O . LEU A 1 96 ? 10.131 -13.150 6.129 1.00 86.31 96 LEU A O 1
ATOM 775 N N . LEU A 1 97 ? 9.163 -15.000 6.946 1.00 83.50 97 LEU A N 1
ATOM 776 C CA . LEU A 1 97 ? 9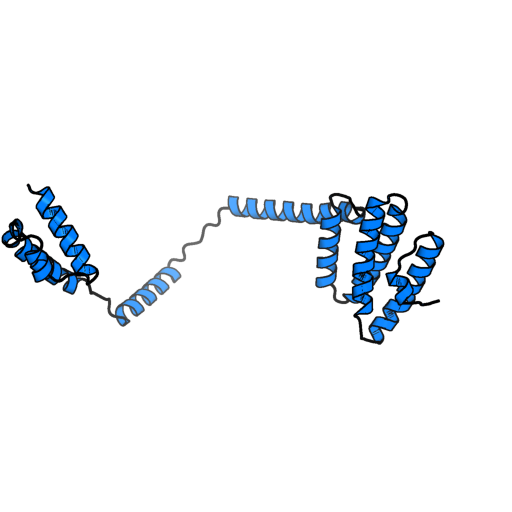.554 -15.887 5.846 1.00 83.50 97 LEU A CA 1
ATOM 777 C C . LEU A 1 97 ? 8.856 -15.531 4.531 1.00 83.50 97 LEU A C 1
ATOM 779 O O . LEU A 1 97 ? 9.473 -15.643 3.474 1.00 83.50 97 LEU A O 1
ATOM 783 N N . PHE A 1 98 ? 7.599 -15.090 4.574 1.00 77.00 98 PHE A N 1
ATOM 784 C CA . PHE A 1 98 ? 6.849 -14.665 3.394 1.00 77.00 98 PHE A CA 1
ATOM 785 C C . PHE A 1 98 ? 7.401 -13.354 2.829 1.00 77.00 98 PHE A C 1
ATOM 787 O O . PHE A 1 98 ? 7.585 -13.231 1.621 1.00 77.00 98 PHE A O 1
ATOM 794 N N . VAL A 1 99 ? 7.762 -12.408 3.699 1.00 74.12 99 VAL A N 1
ATOM 795 C CA . VAL A 1 99 ? 8.469 -11.181 3.313 1.00 74.12 99 VAL A CA 1
ATOM 796 C C . VAL A 1 99 ? 9.845 -11.523 2.734 1.00 74.12 99 VAL A C 1
ATOM 798 O O . VAL A 1 99 ? 10.180 -11.046 1.653 1.00 74.12 99 VAL A O 1
ATOM 801 N N . ALA A 1 100 ? 10.615 -12.403 3.380 1.00 68.69 100 ALA A N 1
ATOM 802 C CA . ALA A 1 100 ? 11.926 -12.824 2.888 1.00 68.69 100 ALA A CA 1
ATOM 803 C C . ALA A 1 100 ? 11.839 -13.536 1.523 1.00 68.69 100 ALA A C 1
ATOM 805 O O . ALA A 1 100 ? 12.540 -13.161 0.586 1.00 68.69 100 ALA A O 1
ATOM 806 N N . SER A 1 101 ? 10.929 -14.502 1.371 1.00 61.31 101 SER A N 1
ATOM 807 C CA . SER A 1 101 ? 10.754 -15.289 0.137 1.00 61.31 101 SER A CA 1
ATOM 808 C C . SER A 1 101 ? 10.124 -14.471 -0.993 1.00 61.31 101 SER A C 1
ATOM 810 O O . SER A 1 101 ? 10.486 -14.630 -2.159 1.00 61.31 101 SER A O 1
ATOM 812 N N . GLY A 1 102 ? 9.219 -13.550 -0.653 1.00 58.88 102 GLY A N 1
ATOM 813 C CA . GLY A 1 102 ? 8.566 -12.657 -1.603 1.00 58.88 102 GLY A CA 1
ATOM 814 C C . GLY A 1 102 ? 9.537 -11.683 -2.270 1.00 58.88 102 GLY A C 1
ATOM 815 O O . GLY A 1 102 ? 9.300 -11.294 -3.409 1.00 58.88 102 GLY A O 1
ATOM 816 N N . THR A 1 103 ? 10.652 -11.321 -1.624 1.00 58.34 103 THR A N 1
ATOM 817 C CA . THR A 1 103 ? 11.645 -10.430 -2.248 1.00 58.34 103 THR A CA 1
ATOM 818 C C . THR A 1 103 ? 12.425 -11.099 -3.376 1.00 58.34 103 THR A C 1
ATOM 820 O O . THR A 1 103 ? 12.664 -10.446 -4.383 1.00 58.34 103 THR A O 1
ATOM 823 N N . ALA A 1 104 ? 12.765 -12.388 -3.284 1.00 59.84 104 ALA A N 1
ATOM 824 C CA . ALA A 1 104 ? 13.578 -13.051 -4.309 1.00 59.84 104 ALA A CA 1
ATOM 825 C C . ALA A 1 104 ? 12.833 -13.204 -5.649 1.00 59.84 104 ALA A C 1
ATOM 827 O O . ALA A 1 104 ? 13.381 -12.891 -6.704 1.00 59.84 104 ALA A O 1
ATOM 828 N N . PHE A 1 105 ? 11.561 -13.611 -5.607 1.00 58.28 105 PHE A N 1
ATOM 829 C CA . PHE A 1 105 ? 10.740 -13.781 -6.813 1.00 58.28 105 PHE A CA 1
ATOM 830 C C . PHE A 1 105 ? 10.166 -12.464 -7.355 1.00 58.28 105 PHE A C 1
ATOM 832 O O . PHE A 1 105 ? 9.919 -12.346 -8.553 1.00 58.28 105 PHE A O 1
ATOM 839 N N . ALA A 1 106 ? 9.984 -11.440 -6.515 1.00 62.38 106 ALA A N 1
ATOM 840 C CA . ALA A 1 106 ? 9.492 -10.142 -6.979 1.00 62.38 106 ALA A CA 1
ATOM 841 C C . ALA A 1 106 ? 10.506 -9.391 -7.849 1.00 62.38 106 ALA A C 1
ATOM 843 O O . ALA A 1 106 ? 10.110 -8.637 -8.736 1.00 62.38 106 ALA A O 1
ATOM 844 N N . GLN A 1 107 ? 11.811 -9.572 -7.620 1.00 70.56 107 GLN A N 1
ATOM 845 C CA . GLN A 1 107 ? 12.832 -8.825 -8.366 1.00 70.56 107 GLN A CA 1
ATOM 846 C C . GLN A 1 107 ? 12.849 -9.197 -9.855 1.00 70.56 107 GLN A C 1
ATOM 848 O O . GLN A 1 107 ? 13.071 -8.319 -10.694 1.00 70.56 107 GLN A O 1
ATOM 853 N N . THR A 1 108 ? 12.558 -10.458 -10.188 1.00 79.81 108 THR A N 1
ATOM 854 C CA . THR A 1 108 ? 12.558 -10.974 -11.566 1.00 79.81 108 THR A CA 1
ATOM 855 C C . THR A 1 108 ? 11.218 -10.828 -12.281 1.00 79.81 108 THR A C 1
ATOM 857 O O . THR A 1 108 ? 11.187 -10.950 -13.502 1.00 79.81 108 THR A O 1
ATOM 860 N N . ALA A 1 109 ? 10.130 -10.527 -11.563 1.00 89.38 109 ALA A N 1
ATOM 861 C CA . ALA A 1 109 ? 8.812 -10.353 -12.167 1.00 89.38 109 ALA A CA 1
ATOM 862 C C . ALA A 1 109 ? 8.825 -9.220 -13.208 1.00 89.38 109 ALA A C 1
ATOM 864 O O . ALA A 1 109 ? 9.273 -8.099 -12.921 1.00 89.38 109 ALA A O 1
ATOM 865 N N . LEU A 1 110 ? 8.310 -9.521 -14.399 1.00 92.06 110 LEU A N 1
ATOM 866 C CA . LEU A 1 110 ? 8.164 -8.601 -15.522 1.00 92.06 110 LEU A CA 1
ATOM 867 C C . LEU A 1 110 ? 6.728 -8.066 -15.618 1.00 92.06 110 LEU A C 1
ATOM 869 O O . LEU A 1 110 ? 5.796 -8.670 -15.074 1.00 92.06 110 LEU A O 1
ATOM 873 N N . PRO A 1 111 ? 6.516 -6.939 -16.323 1.00 91.69 111 PRO A N 1
ATOM 874 C CA . PRO A 1 111 ? 5.182 -6.424 -16.597 1.00 91.69 111 PRO A CA 1
ATOM 875 C C . PRO A 1 111 ? 4.277 -7.509 -17.194 1.00 91.69 111 PRO A C 1
ATOM 877 O O . PRO A 1 111 ? 4.560 -8.054 -18.258 1.00 91.69 111 PRO A O 1
ATOM 880 N N . GLY A 1 112 ? 3.180 -7.816 -16.500 1.00 87.50 112 GLY A N 1
ATOM 881 C CA . GLY A 1 112 ? 2.241 -8.873 -16.891 1.00 87.50 112 GLY A CA 1
ATOM 882 C C . GLY A 1 112 ? 2.317 -10.154 -16.063 1.00 87.50 112 GLY A C 1
ATOM 883 O O . GLY A 1 112 ? 1.351 -10.913 -16.078 1.00 87.50 112 GLY A O 1
ATOM 884 N N . ASP A 1 113 ? 3.381 -10.361 -15.288 1.00 90.12 113 ASP A N 1
ATOM 885 C CA . ASP A 1 113 ? 3.495 -11.514 -14.395 1.00 90.12 113 ASP A CA 1
ATOM 886 C C . ASP A 1 113 ? 2.662 -11.327 -13.112 1.00 90.12 113 ASP A C 1
ATOM 888 O O . ASP A 1 113 ? 2.451 -10.207 -12.637 1.00 90.12 113 ASP A O 1
ATOM 892 N N . ALA A 1 114 ? 2.227 -12.435 -12.500 1.00 86.25 114 ALA A N 1
ATOM 893 C CA . ALA A 1 114 ? 1.352 -12.420 -11.321 1.00 86.25 114 ALA A CA 1
ATOM 894 C C . ALA A 1 114 ? 1.939 -11.634 -10.130 1.00 86.25 114 ALA A C 1
ATOM 896 O O . ALA A 1 114 ? 1.229 -10.889 -9.456 1.00 86.25 114 ALA A O 1
ATOM 897 N N . PHE A 1 115 ? 3.251 -11.751 -9.899 1.00 87.94 115 PHE A N 1
ATOM 898 C CA . PHE A 1 115 ? 3.949 -11.072 -8.800 1.00 87.94 115 PHE A CA 1
ATOM 899 C C . PHE A 1 115 ? 4.400 -9.642 -9.135 1.00 87.94 115 PHE A C 1
ATOM 901 O O . PHE A 1 115 ? 5.031 -8.988 -8.303 1.00 87.94 115 PHE A O 1
ATOM 908 N N . TYR A 1 116 ? 4.065 -9.111 -10.315 1.00 89.31 116 TYR A N 1
ATOM 909 C CA . TYR A 1 116 ? 4.501 -7.771 -10.708 1.00 89.31 116 TYR A CA 1
ATOM 910 C C . TYR A 1 116 ? 3.868 -6.667 -9.853 1.00 89.31 116 TYR A C 1
ATOM 912 O O . TYR A 1 116 ? 4.544 -5.727 -9.446 1.00 89.31 116 TYR A O 1
ATOM 920 N N . ASN A 1 117 ? 2.591 -6.802 -9.487 1.00 89.06 117 ASN A N 1
ATOM 921 C CA . ASN A 1 117 ? 1.948 -5.840 -8.584 1.00 89.06 117 ASN A CA 1
ATOM 922 C C . ASN A 1 117 ? 2.624 -5.826 -7.209 1.00 89.06 117 ASN A C 1
ATOM 924 O O . ASN A 1 117 ? 2.867 -4.761 -6.650 1.00 89.06 117 ASN A O 1
ATOM 928 N N . TRP A 1 118 ? 2.997 -7.004 -6.702 1.00 86.75 118 TRP A N 1
ATOM 929 C CA . TRP A 1 118 ? 3.744 -7.124 -5.454 1.00 86.75 118 TRP A CA 1
ATOM 930 C C . TRP A 1 118 ? 5.118 -6.440 -5.539 1.00 86.75 118 TRP A C 1
ATOM 932 O O . TRP A 1 118 ? 5.502 -5.718 -4.616 1.00 86.75 118 TRP A O 1
ATOM 942 N N . LYS A 1 119 ? 5.820 -6.573 -6.675 1.00 90.06 119 LYS A N 1
ATOM 943 C CA . LYS A 1 119 ? 7.055 -5.827 -6.965 1.00 90.06 119 LYS A CA 1
ATOM 944 C C . LYS A 1 119 ? 6.831 -4.318 -6.844 1.00 90.06 119 LYS A C 1
ATOM 946 O O . LYS A 1 119 ? 7.523 -3.681 -6.053 1.00 90.06 119 LYS A O 1
ATOM 951 N N . LEU A 1 120 ? 5.828 -3.769 -7.535 1.00 91.50 120 LEU A N 1
ATOM 952 C CA . LEU A 1 120 ? 5.504 -2.336 -7.479 1.00 91.50 120 LEU A CA 1
ATOM 953 C C . LEU A 1 120 ? 5.190 -1.863 -6.053 1.00 91.50 120 LEU A C 1
ATOM 955 O O . LEU A 1 120 ? 5.665 -0.808 -5.635 1.00 91.50 120 LEU A O 1
ATOM 959 N N . THR A 1 121 ? 4.429 -2.645 -5.283 1.00 90.19 121 THR A N 1
ATOM 960 C CA . THR A 1 121 ? 4.118 -2.320 -3.884 1.00 90.19 121 THR A CA 1
ATOM 961 C C . THR A 1 121 ? 5.376 -2.308 -3.017 1.00 90.19 121 THR A C 1
ATOM 963 O O . THR A 1 121 ? 5.576 -1.367 -2.250 1.00 90.19 121 THR A O 1
ATOM 966 N N . SER A 1 122 ? 6.256 -3.303 -3.159 1.00 89.06 122 SER A N 1
ATOM 967 C CA . SER A 1 122 ? 7.513 -3.356 -2.401 1.00 89.06 122 SER A CA 1
ATOM 968 C C . SER A 1 122 ? 8.446 -2.183 -2.735 1.00 89.06 122 SER A C 1
ATOM 970 O O . SER A 1 122 ? 9.043 -1.591 -1.837 1.00 89.06 122 SER A O 1
ATOM 972 N N . GLU A 1 123 ? 8.508 -1.784 -4.008 1.00 92.12 123 GLU A N 1
ATOM 973 C CA . GLU A 1 123 ? 9.276 -0.627 -4.479 1.00 92.12 123 GLU A CA 1
ATOM 974 C C . GLU A 1 123 ? 8.701 0.688 -3.929 1.00 92.12 123 GLU A C 1
ATOM 976 O O . GLU A 1 123 ? 9.451 1.587 -3.544 1.00 92.12 123 GLU A O 1
ATOM 981 N N . HIS A 1 124 ? 7.373 0.791 -3.820 1.00 92.94 124 HIS A N 1
ATOM 982 C CA . HIS A 1 124 ? 6.711 1.944 -3.214 1.00 92.94 124 HIS A CA 1
ATOM 983 C C . HIS A 1 124 ? 7.037 2.080 -1.721 1.00 92.94 124 HIS A C 1
ATOM 985 O O . HIS A 1 124 ? 7.375 3.174 -1.265 1.00 92.94 124 HIS A O 1
ATOM 991 N N . VAL A 1 125 ? 6.998 0.973 -0.972 1.00 92.69 125 VAL A N 1
ATOM 992 C CA . VAL A 1 125 ? 7.397 0.951 0.445 1.00 92.69 125 VAL A CA 1
ATOM 993 C C . VAL A 1 125 ? 8.865 1.341 0.588 1.00 92.69 125 VAL A C 1
ATOM 995 O O . VAL A 1 125 ? 9.174 2.231 1.380 1.00 92.69 125 VAL A O 1
ATOM 998 N N . TRP A 1 126 ? 9.755 0.756 -0.224 1.00 92.19 126 TRP A N 1
ATOM 999 C CA . TRP A 1 126 ? 11.179 1.100 -0.214 1.00 92.19 126 TRP A CA 1
ATOM 1000 C C . TRP A 1 126 ? 11.391 2.604 -0.400 1.00 92.19 126 TRP A C 1
ATOM 1002 O O . TRP A 1 126 ? 12.100 3.230 0.390 1.00 92.19 126 TRP A O 1
ATOM 1012 N N . ARG A 1 127 ? 10.700 3.210 -1.370 1.00 94.62 127 ARG A N 1
ATOM 1013 C CA . ARG A 1 127 ? 10.759 4.652 -1.603 1.00 94.62 127 ARG A CA 1
ATOM 1014 C C . ARG A 1 127 ? 10.295 5.474 -0.399 1.00 94.62 127 ARG A C 1
ATOM 1016 O O . ARG A 1 127 ? 10.962 6.448 -0.072 1.00 94.62 127 ARG A O 1
ATOM 1023 N N . ILE A 1 128 ? 9.173 5.120 0.236 1.00 94.62 128 ILE A N 1
ATOM 1024 C CA . ILE A 1 128 ? 8.643 5.857 1.402 1.00 94.62 128 ILE A CA 1
ATOM 1025 C C . ILE A 1 128 ? 9.626 5.808 2.574 1.00 94.62 128 ILE A C 1
ATOM 1027 O O . ILE A 1 128 ? 9.780 6.788 3.295 1.00 94.62 128 ILE A O 1
ATOM 1031 N N . THR A 1 129 ? 10.292 4.671 2.758 1.00 94.50 129 THR A N 1
ATOM 1032 C CA . THR A 1 129 ? 11.235 4.469 3.866 1.00 94.50 129 THR A CA 1
ATOM 1033 C C . THR A 1 129 ? 12.640 5.014 3.598 1.00 94.50 129 THR A C 1
ATOM 1035 O O . THR A 1 129 ? 13.449 5.083 4.519 1.00 94.50 129 THR A O 1
ATOM 1038 N N . SER A 1 130 ? 12.956 5.377 2.351 1.00 94.19 130 SER A N 1
ATOM 1039 C CA . SER A 1 130 ? 14.293 5.831 1.966 1.00 94.19 130 SER A CA 1
ATOM 1040 C C . SER A 1 130 ? 14.554 7.276 2.385 1.00 94.19 130 SER A C 1
ATOM 1042 O O . SER A 1 130 ? 13.710 8.151 2.207 1.00 94.19 130 SER A O 1
ATOM 1044 N N . ILE A 1 131 ? 15.777 7.534 2.858 1.00 96.25 131 ILE A N 1
ATOM 1045 C CA . ILE A 1 131 ? 16.278 8.883 3.166 1.00 96.25 131 ILE A CA 1
ATOM 1046 C C . ILE A 1 131 ? 16.464 9.713 1.881 1.00 96.25 131 ILE A C 1
ATOM 1048 O O . ILE A 1 131 ? 16.276 10.926 1.908 1.00 96.25 131 ILE A O 1
ATOM 1052 N N . ASP A 1 132 ? 16.775 9.071 0.745 1.00 94.62 132 ASP A N 1
ATOM 1053 C CA . ASP A 1 132 ? 16.850 9.704 -0.583 1.00 94.62 132 ASP A CA 1
ATOM 1054 C C . ASP A 1 132 ? 15.778 9.111 -1.521 1.00 94.62 132 ASP A C 1
ATOM 1056 O O . ASP A 1 132 ? 16.057 8.166 -2.273 1.00 94.62 132 ASP A O 1
ATOM 1060 N N . PRO A 1 133 ? 14.530 9.625 -1.495 1.00 93.69 133 PRO A N 1
ATOM 1061 C CA . PRO A 1 133 ? 13.468 9.158 -2.386 1.00 93.69 133 PRO A CA 1
ATOM 1062 C C . PRO A 1 133 ? 13.789 9.372 -3.869 1.00 93.69 133 PRO A C 1
ATOM 1064 O O . PRO A 1 133 ? 13.361 8.573 -4.700 1.00 93.69 133 PRO A O 1
ATOM 1067 N N . LEU A 1 134 ? 14.555 10.419 -4.205 1.00 93.88 134 LEU A N 1
ATOM 1068 C CA . LEU A 1 134 ? 14.951 10.704 -5.584 1.00 93.88 134 LEU A CA 1
ATOM 1069 C C . LEU A 1 134 ? 15.947 9.661 -6.101 1.00 93.88 134 LEU A C 1
ATOM 1071 O O . LEU A 1 134 ? 15.798 9.174 -7.219 1.00 93.88 134 LEU A O 1
ATOM 1075 N N . GLY A 1 135 ? 16.937 9.285 -5.289 1.00 94.62 135 GLY A N 1
ATOM 1076 C CA . GLY A 1 135 ? 17.869 8.204 -5.621 1.00 94.62 135 GLY A CA 1
ATOM 1077 C C . GLY A 1 135 ? 17.158 6.869 -5.868 1.00 94.62 135 GLY A C 1
ATOM 1078 O O . GLY A 1 135 ? 17.502 6.142 -6.806 1.00 94.62 135 GLY A O 1
ATOM 1079 N N . VAL A 1 136 ? 16.112 6.572 -5.089 1.00 95.06 136 VAL A N 1
ATOM 1080 C CA . VAL A 1 136 ? 15.250 5.403 -5.330 1.00 95.06 136 VAL A CA 1
ATOM 1081 C C . VAL A 1 136 ? 14.505 5.541 -6.654 1.00 95.06 136 VAL A C 1
ATOM 1083 O O . VAL A 1 136 ? 14.555 4.622 -7.465 1.00 95.06 136 VAL A O 1
ATOM 1086 N N . ASP A 1 137 ? 13.876 6.685 -6.923 1.00 95.12 137 ASP A N 1
ATOM 1087 C CA . ASP A 1 137 ? 13.146 6.921 -8.175 1.00 95.12 137 ASP A CA 1
ATOM 1088 C C . ASP A 1 137 ? 14.052 6.784 -9.416 1.00 95.12 137 ASP A C 1
ATOM 1090 O O . ASP A 1 137 ? 13.664 6.159 -10.403 1.00 95.12 137 ASP A O 1
ATOM 1094 N N . ILE A 1 138 ? 15.289 7.282 -9.341 1.00 95.06 138 ILE A N 1
ATOM 1095 C CA . ILE A 1 138 ? 16.335 7.102 -10.361 1.00 95.06 138 ILE A CA 1
ATOM 1096 C C . ILE A 1 138 ? 16.694 5.619 -10.550 1.00 95.06 138 ILE A C 1
ATOM 1098 O O . ILE A 1 138 ? 16.857 5.134 -11.669 1.00 95.06 138 ILE A O 1
ATOM 1102 N N . THR A 1 139 ? 16.824 4.871 -9.457 1.00 95.19 139 THR A N 1
ATOM 1103 C CA . THR A 1 139 ? 17.140 3.437 -9.528 1.00 95.19 139 THR A CA 1
ATOM 1104 C C . THR A 1 139 ? 15.994 2.657 -10.171 1.00 95.19 139 THR A C 1
ATOM 1106 O O . THR A 1 139 ? 16.214 1.792 -11.023 1.00 95.19 139 THR A O 1
ATOM 1109 N N . LEU A 1 140 ? 14.756 2.994 -9.806 1.00 95.12 140 LEU A N 1
ATOM 1110 C CA . LEU A 1 140 ? 13.555 2.392 -10.374 1.00 95.12 140 LEU A CA 1
ATOM 1111 C C . LEU A 1 140 ? 13.363 2.765 -11.849 1.00 95.12 140 LEU A C 1
ATOM 1113 O O . LEU A 1 140 ? 12.896 1.923 -12.611 1.00 95.12 140 LEU A O 1
ATOM 1117 N N . SER A 1 141 ? 13.769 3.960 -12.293 1.00 95.06 141 SER A N 1
ATOM 1118 C CA . SER A 1 141 ? 13.672 4.340 -13.710 1.00 95.06 141 SER A CA 1
ATOM 1119 C C . SER A 1 141 ? 14.598 3.510 -14.596 1.00 95.06 141 SER A C 1
ATOM 1121 O O . SER A 1 141 ? 14.151 2.992 -15.618 1.00 95.06 141 SER A O 1
ATOM 1123 N N . ASN A 1 142 ? 15.837 3.263 -14.155 1.00 94.62 142 ASN A N 1
ATOM 1124 C CA . ASN A 1 142 ? 16.754 2.345 -14.841 1.00 94.62 142 ASN A CA 1
ATOM 1125 C C . ASN A 1 142 ? 16.166 0.931 -14.934 1.00 94.62 142 ASN A C 1
ATOM 1127 O O . ASN A 1 142 ? 16.252 0.270 -15.969 1.00 94.62 142 ASN A O 1
ATOM 1131 N N . ARG A 1 143 ? 15.521 0.468 -13.859 1.00 94.19 143 ARG A N 1
ATOM 1132 C CA . ARG A 1 143 ? 14.843 -0.830 -13.848 1.00 94.19 143 ARG A CA 1
ATOM 1133 C C . ARG A 1 143 ? 13.671 -0.880 -14.827 1.00 94.19 143 ARG A C 1
ATOM 1135 O O . ARG A 1 143 ? 13.563 -1.856 -15.559 1.00 94.19 143 ARG A O 1
ATOM 1142 N N . ARG A 1 144 ? 12.812 0.141 -14.862 1.00 94.50 144 ARG A N 1
ATOM 1143 C CA . ARG A 1 144 ? 11.675 0.205 -15.796 1.00 94.50 144 ARG A CA 1
ATOM 1144 C C . ARG A 1 144 ? 12.136 0.248 -17.255 1.00 94.50 144 ARG A C 1
ATOM 1146 O O . ARG A 1 144 ? 11.564 -0.463 -18.073 1.00 94.50 144 ARG A O 1
ATOM 1153 N N . MET A 1 145 ? 13.207 0.985 -17.557 1.00 94.19 145 MET A N 1
ATOM 1154 C CA . MET A 1 145 ? 13.841 0.973 -18.881 1.00 94.19 145 MET A CA 1
ATOM 1155 C C . MET A 1 145 ? 14.323 -0.438 -19.257 1.00 94.19 145 MET A C 1
ATOM 1157 O O . MET A 1 145 ? 14.021 -0.921 -20.344 1.00 94.19 145 MET A O 1
ATOM 1161 N N . ASN A 1 146 ? 15.011 -1.138 -18.349 1.00 93.69 146 ASN A N 1
ATOM 1162 C CA . ASN A 1 146 ? 15.450 -2.516 -18.595 1.00 93.69 146 ASN A CA 1
ATOM 1163 C C . ASN A 1 146 ? 14.270 -3.476 -18.801 1.00 93.69 146 ASN A C 1
ATOM 1165 O O . ASN A 1 146 ? 14.305 -4.300 -19.709 1.00 93.69 146 ASN A O 1
ATOM 1169 N N . GLU A 1 147 ? 13.216 -3.369 -17.987 1.00 94.00 147 GLU A N 1
ATOM 1170 C CA . GLU A 1 147 ? 12.002 -4.176 -18.154 1.00 94.00 147 GLU A CA 1
ATOM 1171 C C . GLU A 1 147 ? 11.370 -3.952 -19.529 1.00 94.00 147 GLU A C 1
ATOM 1173 O O . GLU A 1 147 ? 11.009 -4.925 -20.182 1.00 94.00 147 GLU A O 1
ATOM 1178 N N . LEU A 1 148 ? 11.303 -2.699 -19.988 1.00 93.62 148 LEU A N 1
ATOM 1179 C CA . LEU A 1 148 ? 10.800 -2.336 -21.311 1.00 93.62 148 LEU A CA 1
ATOM 1180 C C . LEU A 1 148 ? 11.626 -2.967 -22.441 1.00 93.62 148 LEU A C 1
ATOM 1182 O O . LEU A 1 148 ? 11.048 -3.511 -23.380 1.00 93.62 148 LEU A O 1
ATOM 1186 N N . VAL A 1 149 ? 12.957 -2.949 -22.332 1.00 93.12 149 VAL A N 1
ATOM 1187 C CA . VAL A 1 149 ? 13.843 -3.616 -23.299 1.00 93.12 149 VAL A CA 1
ATOM 1188 C C . VAL A 1 149 ? 13.593 -5.125 -23.317 1.00 93.12 149 VAL A C 1
ATOM 1190 O O . VAL A 1 149 ? 13.457 -5.707 -24.392 1.00 93.12 149 VAL A O 1
ATOM 1193 N N . VAL A 1 150 ? 13.463 -5.755 -22.146 1.00 93.56 150 VAL A N 1
ATOM 1194 C CA . VAL A 1 150 ? 13.239 -7.206 -22.023 1.00 93.56 150 VAL A CA 1
ATOM 1195 C C . VAL A 1 150 ? 11.904 -7.634 -22.632 1.00 93.56 150 VAL A C 1
ATOM 1197 O O . VAL A 1 150 ? 11.850 -8.652 -23.317 1.00 93.56 150 VAL A O 1
ATOM 1200 N N . VAL A 1 151 ? 10.827 -6.875 -22.413 1.00 94.06 151 VAL A N 1
ATOM 1201 C CA . VAL A 1 151 ? 9.494 -7.234 -22.928 1.00 94.06 151 VAL A CA 1
ATOM 1202 C C . VAL A 1 151 ? 9.185 -6.653 -24.309 1.00 94.06 151 VAL A C 1
ATOM 1204 O O . VAL A 1 151 ? 8.065 -6.796 -24.787 1.00 94.06 151 VAL A O 1
ATOM 1207 N N . SER A 1 152 ? 10.155 -6.010 -24.962 1.00 88.88 152 SER A N 1
ATOM 1208 C CA . SER A 1 152 ? 9.963 -5.303 -26.237 1.00 88.88 152 SER A CA 1
ATOM 1209 C C . SER A 1 152 ? 9.404 -6.173 -27.371 1.00 88.88 152 SER A C 1
ATOM 1211 O O . SER A 1 152 ? 8.757 -5.641 -28.272 1.00 88.88 152 SER A O 1
ATOM 1213 N N . GLY A 1 153 ? 9.611 -7.492 -27.309 1.00 89.06 153 GLY A N 1
ATOM 1214 C CA . GLY A 1 153 ? 9.086 -8.462 -28.274 1.00 89.06 153 GLY A CA 1
ATOM 1215 C C . GLY A 1 153 ? 7.629 -8.900 -28.060 1.00 89.06 153 GLY A C 1
ATOM 1216 O O . GLY A 1 153 ? 7.065 -9.524 -28.953 1.00 89.06 153 GLY A O 1
ATOM 1217 N N . ASP A 1 154 ? 7.008 -8.598 -26.914 1.00 92.56 154 ASP A N 1
ATOM 1218 C CA . ASP A 1 154 ? 5.603 -8.919 -26.614 1.00 92.56 154 ASP A CA 1
ATOM 1219 C C . ASP A 1 154 ? 4.792 -7.622 -26.537 1.00 92.56 154 ASP A C 1
ATOM 1221 O O . ASP A 1 154 ? 4.937 -6.847 -25.594 1.00 92.56 154 ASP A O 1
ATOM 1225 N N . GLU A 1 155 ? 3.918 -7.391 -27.519 1.00 89.69 155 GLU A N 1
ATOM 1226 C CA . GLU A 1 155 ? 3.134 -6.156 -27.651 1.00 89.69 155 GLU A CA 1
ATOM 1227 C C . GLU A 1 155 ? 2.331 -5.813 -26.383 1.00 89.69 155 GLU A C 1
ATOM 1229 O O . GLU A 1 155 ? 2.305 -4.664 -25.934 1.00 89.69 155 GLU A O 1
ATOM 1234 N N . VAL A 1 156 ? 1.708 -6.818 -25.758 1.00 90.31 156 VAL A N 1
ATOM 1235 C CA . VAL A 1 156 ? 0.838 -6.622 -24.590 1.00 90.31 156 VAL A CA 1
ATOM 1236 C C . VAL A 1 156 ? 1.669 -6.273 -23.362 1.00 90.31 156 VAL A C 1
ATOM 1238 O O . VAL A 1 156 ? 1.315 -5.368 -22.598 1.00 90.31 156 VAL A O 1
ATOM 1241 N N . ARG A 1 157 ? 2.786 -6.975 -23.151 1.00 92.56 157 ARG A N 1
ATOM 1242 C CA . ARG A 1 157 ? 3.697 -6.678 -22.036 1.00 92.56 157 ARG A CA 1
ATOM 1243 C C . ARG A 1 157 ? 4.425 -5.357 -22.250 1.00 92.56 157 ARG A C 1
ATOM 1245 O O . ARG A 1 157 ? 4.583 -4.603 -21.290 1.00 92.56 157 ARG A O 1
ATOM 1252 N N . ARG A 1 158 ? 4.799 -5.041 -23.491 1.00 90.8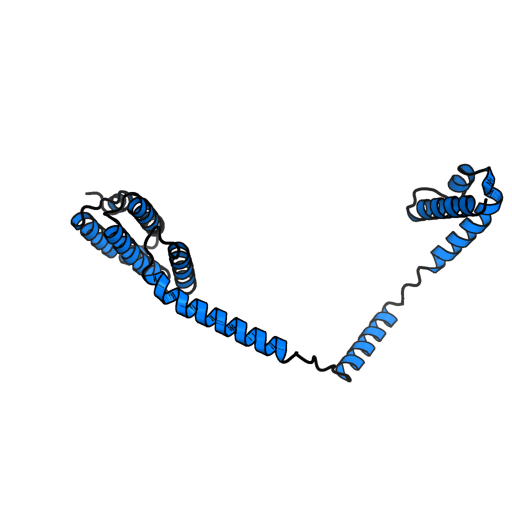1 158 ARG A N 1
ATOM 1253 C CA . ARG A 1 158 ? 5.431 -3.780 -23.884 1.00 90.81 158 ARG A CA 1
ATOM 1254 C C . ARG A 1 158 ? 4.546 -2.591 -23.558 1.00 90.81 158 ARG A C 1
ATOM 1256 O O . ARG A 1 158 ? 5.016 -1.689 -22.875 1.00 90.81 158 ARG A O 1
ATOM 1263 N N . ALA A 1 159 ? 3.268 -2.615 -23.934 1.00 90.12 159 ALA A N 1
ATOM 1264 C CA . ALA A 1 159 ? 2.335 -1.538 -23.597 1.00 90.12 159 ALA A CA 1
ATOM 1265 C C . ALA A 1 159 ? 2.263 -1.286 -22.077 1.00 90.12 159 ALA A C 1
ATOM 1267 O O . ALA A 1 159 ? 2.304 -0.143 -21.622 1.00 90.12 159 ALA A O 1
ATOM 1268 N N . ARG A 1 160 ? 2.239 -2.355 -21.267 1.00 91.75 160 ARG A N 1
ATOM 1269 C CA . ARG A 1 160 ? 2.274 -2.241 -19.797 1.00 91.75 160 ARG A CA 1
ATOM 1270 C C . ARG A 1 160 ? 3.602 -1.672 -19.293 1.00 91.75 160 ARG A C 1
ATOM 1272 O O . ARG A 1 160 ? 3.604 -0.851 -18.380 1.00 91.75 160 ARG A O 1
ATOM 1279 N N . ALA A 1 161 ? 4.726 -2.107 -19.859 1.00 92.62 161 ALA A N 1
ATOM 1280 C CA . ALA A 1 161 ? 6.055 -1.625 -19.488 1.00 92.62 161 ALA A CA 1
ATOM 1281 C C . ALA A 1 161 ? 6.239 -0.135 -19.802 1.00 92.62 161 ALA A C 1
ATOM 1283 O O . ALA A 1 161 ? 6.742 0.599 -18.952 1.00 92.62 161 ALA A O 1
ATOM 1284 N N . VAL A 1 162 ? 5.768 0.305 -20.974 1.00 91.38 162 VAL A N 1
ATOM 1285 C CA . VAL A 1 162 ? 5.751 1.713 -21.388 1.00 91.38 162 VAL A CA 1
ATOM 1286 C C . VAL A 1 162 ? 4.964 2.544 -20.376 1.00 91.38 162 VAL A C 1
ATOM 1288 O O . VAL A 1 162 ? 5.545 3.434 -19.763 1.00 91.38 162 VAL A O 1
ATOM 1291 N N . GLN A 1 163 ? 3.720 2.167 -20.059 1.00 91.00 163 GLN A N 1
ATOM 1292 C CA . GLN A 1 163 ? 2.915 2.877 -19.051 1.00 91.00 163 GLN A CA 1
ATOM 1293 C C . GLN A 1 163 ? 3.598 2.971 -17.679 1.00 91.00 163 GLN A C 1
ATOM 1295 O O . GLN A 1 163 ? 3.480 3.973 -16.970 1.00 91.00 163 GLN A O 1
ATOM 1300 N N . ASN A 1 164 ? 4.298 1.918 -17.253 1.00 91.31 164 ASN A N 1
ATOM 1301 C CA . ASN A 1 164 ? 5.004 1.929 -15.972 1.00 91.31 164 ASN A CA 1
ATOM 1302 C C . ASN A 1 164 ? 6.218 2.863 -15.987 1.00 91.31 164 ASN A C 1
ATOM 1304 O O . ASN A 1 164 ? 6.542 3.452 -14.954 1.00 91.31 164 ASN A O 1
ATOM 1308 N N . TYR A 1 165 ? 6.882 2.994 -17.133 1.00 93.06 165 TYR A N 1
ATOM 1309 C CA . TYR A 1 165 ? 7.993 3.913 -17.314 1.00 93.06 165 TYR A CA 1
ATOM 1310 C C . TYR A 1 165 ? 7.514 5.367 -17.431 1.00 93.06 165 TYR A C 1
ATOM 1312 O O . TYR A 1 165 ? 8.022 6.227 -16.714 1.00 93.06 165 TYR A O 1
ATOM 1320 N N . GLU A 1 166 ? 6.463 5.629 -18.209 1.00 90.88 166 GLU A N 1
ATOM 1321 C CA . GLU A 1 166 ? 5.821 6.945 -18.347 1.00 90.88 166 GLU A CA 1
ATOM 1322 C C . GLU A 1 166 ? 5.407 7.538 -16.998 1.00 90.88 166 GLU A C 1
ATOM 1324 O O . GLU A 1 166 ? 5.664 8.710 -16.726 1.00 90.88 166 GLU A O 1
ATOM 1329 N N . LYS A 1 167 ? 4.844 6.726 -16.093 1.00 91.19 167 LYS A N 1
ATOM 1330 C CA . LYS A 1 167 ? 4.504 7.166 -14.728 1.00 91.19 167 LYS A CA 1
ATOM 1331 C C . LYS A 1 167 ? 5.703 7.751 -13.973 1.00 91.19 167 LYS A C 1
ATOM 1333 O O . LYS A 1 167 ? 5.531 8.688 -13.192 1.00 91.19 167 LYS A O 1
ATOM 1338 N N . LEU A 1 168 ? 6.908 7.217 -14.184 1.00 91.38 168 LEU A N 1
ATOM 1339 C CA . LEU A 1 168 ? 8.131 7.776 -13.599 1.00 91.38 168 LEU A CA 1
ATOM 1340 C C . LEU A 1 168 ? 8.569 9.056 -14.315 1.00 91.38 168 LEU A C 1
ATOM 1342 O O . LEU A 1 168 ? 8.992 9.997 -13.647 1.00 91.38 168 LEU A O 1
ATOM 1346 N N . LEU A 1 169 ? 8.428 9.126 -15.640 1.00 91.94 169 LEU A N 1
ATOM 1347 C CA . LEU A 1 169 ? 8.766 10.321 -16.421 1.00 91.94 169 LEU A CA 1
ATOM 1348 C C . LEU A 1 169 ? 7.876 11.509 -16.056 1.00 91.94 169 LEU A C 1
ATOM 1350 O O . LEU A 1 169 ? 8.384 12.594 -15.788 1.00 91.94 169 LEU A O 1
ATOM 1354 N N . ILE A 1 170 ? 6.565 11.294 -15.933 1.00 90.31 170 ILE A N 1
ATOM 1355 C CA . ILE A 1 170 ? 5.618 12.320 -15.473 1.00 90.31 170 ILE A CA 1
ATOM 1356 C C . ILE A 1 170 ? 6.066 12.871 -14.119 1.00 90.31 170 ILE A C 1
ATOM 1358 O O . ILE A 1 170 ? 6.133 14.083 -13.918 1.00 90.31 170 ILE A O 1
ATOM 1362 N N . LYS A 1 171 ? 6.452 11.989 -13.200 1.00 90.38 171 LYS A N 1
ATOM 1363 C CA . LYS A 1 171 ? 6.925 12.390 -11.878 1.00 90.38 171 LYS A CA 1
ATOM 1364 C C . LYS A 1 171 ? 8.227 13.188 -11.922 1.00 90.38 171 LYS A C 1
ATOM 1366 O O . LYS A 1 171 ? 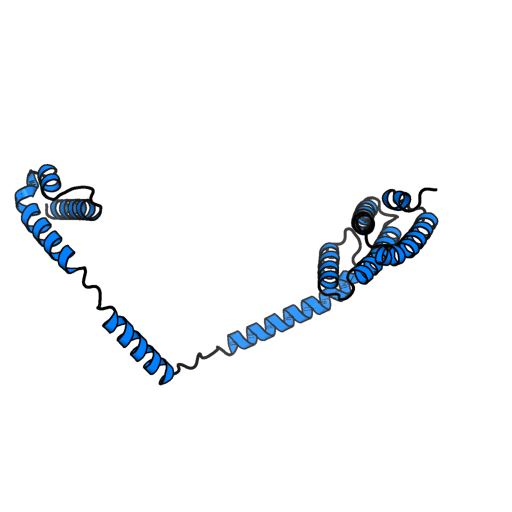8.347 14.175 -11.204 1.00 90.38 171 LYS A O 1
ATOM 1371 N N . PHE A 1 172 ? 9.184 12.795 -12.757 1.00 92.69 172 PHE A N 1
ATOM 1372 C CA . PHE A 1 172 ? 10.396 13.582 -12.963 1.00 92.69 172 PHE A CA 1
ATOM 1373 C C . PHE A 1 172 ? 10.102 14.938 -13.606 1.00 92.69 172 PHE A C 1
ATOM 1375 O O . PHE A 1 172 ? 10.841 15.890 -13.369 1.00 92.69 172 PHE A O 1
ATOM 1382 N N . SER A 1 173 ? 9.046 15.047 -14.417 1.00 88.50 173 SER A N 1
ATOM 1383 C CA . SER A 1 173 ? 8.748 16.282 -15.159 1.00 88.50 173 SER A CA 1
ATOM 1384 C C . SER A 1 173 ? 8.157 17.340 -14.241 1.00 88.50 173 SER A C 1
ATOM 1386 O O . SER A 1 173 ? 8.418 18.529 -14.412 1.00 88.50 173 SER A O 1
ATOM 1388 N N . ALA A 1 174 ? 7.454 16.876 -13.206 1.00 89.94 174 ALA A N 1
ATOM 1389 C CA . ALA A 1 174 ? 6.904 17.686 -12.135 1.00 89.94 174 ALA A CA 1
ATOM 1390 C C . ALA A 1 174 ? 7.958 18.192 -11.128 1.00 89.94 174 ALA A C 1
ATOM 1392 O O . ALA A 1 174 ? 7.629 19.040 -10.300 1.00 89.94 174 ALA A O 1
ATOM 1393 N N . GLU A 1 175 ? 9.204 17.699 -11.160 1.00 91.12 175 GLU A N 1
ATOM 1394 C CA . GLU A 1 175 ? 10.254 18.154 -10.241 1.00 91.12 175 GLU A CA 1
ATOM 1395 C C . GLU A 1 175 ? 10.752 19.552 -10.640 1.00 91.12 175 GLU A C 1
ATOM 1397 O O . GLU A 1 175 ? 11.255 19.758 -11.748 1.00 91.12 175 GLU A O 1
ATOM 1402 N N . GLN A 1 176 ? 10.609 20.519 -9.731 1.00 90.06 176 GLN A N 1
ATOM 1403 C CA . GLN A 1 176 ? 10.950 21.930 -9.968 1.00 90.06 176 GLN A CA 1
ATOM 1404 C C . GLN A 1 176 ? 12.316 22.314 -9.390 1.00 90.06 176 GLN A C 1
ATOM 1406 O O . GLN A 1 176 ? 12.907 23.296 -9.823 1.00 90.06 176 GLN A O 1
ATOM 1411 N N . ASP A 1 177 ? 12.833 21.535 -8.439 1.00 93.81 177 ASP A N 1
ATOM 1412 C CA . ASP A 1 177 ? 14.122 21.796 -7.804 1.00 93.81 177 ASP A CA 1
ATOM 1413 C C . ASP A 1 177 ? 15.283 21.608 -8.797 1.00 93.81 177 ASP A C 1
ATOM 1415 O O . ASP A 1 177 ? 15.488 20.519 -9.343 1.00 93.81 177 ASP A O 1
ATOM 1419 N N . GLU A 1 178 ? 16.062 22.668 -9.027 1.00 91.44 178 GLU A N 1
ATOM 1420 C CA . GLU A 1 178 ? 17.174 22.660 -9.986 1.00 91.44 178 GLU A CA 1
ATOM 1421 C C . GLU A 1 178 ? 18.258 21.634 -9.631 1.00 91.44 178 GLU A C 1
ATOM 1423 O O . GLU A 1 178 ? 18.780 20.950 -10.517 1.00 91.44 178 GLU A O 1
ATOM 1428 N N . GLY A 1 179 ? 18.560 21.463 -8.340 1.00 93.19 179 GLY A N 1
ATOM 1429 C CA . GLY A 1 179 ? 19.565 20.513 -7.865 1.00 93.19 179 GLY A CA 1
ATOM 1430 C C . GLY A 1 179 ? 19.158 19.066 -8.135 1.00 93.19 179 GLY A C 1
ATOM 1431 O O . GLY A 1 179 ? 19.967 18.244 -8.577 1.00 93.19 179 GLY A O 1
ATOM 1432 N N . LYS A 1 180 ? 17.880 18.741 -7.946 1.00 93.25 180 LYS A N 1
ATOM 1433 C CA . LYS A 1 180 ? 17.331 17.427 -8.291 1.00 93.25 180 LYS A CA 1
ATOM 1434 C C . LYS A 1 180 ? 17.237 17.220 -9.799 1.00 93.25 180 LYS A C 1
ATOM 1436 O O . LYS A 1 180 ? 17.604 16.146 -10.277 1.00 93.25 180 LYS A O 1
ATOM 1441 N N . ARG A 1 181 ? 16.817 18.231 -10.567 1.00 92.44 181 ARG A N 1
ATOM 1442 C CA . ARG A 1 181 ? 16.784 18.160 -12.040 1.00 92.44 181 ARG A CA 1
ATOM 1443 C C . ARG A 1 181 ? 18.174 17.898 -12.620 1.00 92.44 181 ARG A C 1
ATOM 1445 O O . ARG A 1 181 ? 18.303 17.046 -13.498 1.00 92.44 181 ARG A O 1
ATOM 1452 N N . ALA A 1 182 ? 19.216 18.529 -12.076 1.00 93.38 182 ALA A N 1
ATOM 1453 C CA . ALA A 1 182 ? 20.604 18.285 -12.470 1.00 93.38 182 ALA A CA 1
ATOM 1454 C C . ALA A 1 182 ? 21.049 16.825 -12.246 1.00 93.38 182 ALA A C 1
ATOM 1456 O O . ALA A 1 182 ? 21.862 16.311 -13.013 1.00 93.38 182 ALA A O 1
ATOM 1457 N N . ARG A 1 183 ? 20.484 16.127 -11.247 1.00 93.88 183 ARG A N 1
ATOM 1458 C CA . ARG A 1 183 ? 20.707 14.683 -11.031 1.00 93.88 183 ARG A CA 1
ATOM 1459 C C . ARG A 1 183 ? 19.920 13.804 -12.011 1.00 93.88 183 ARG A C 1
ATOM 1461 O O . ARG A 1 183 ? 20.414 12.752 -12.402 1.00 93.88 183 ARG A O 1
ATOM 1468 N N . ILE A 1 184 ? 18.707 14.207 -12.394 1.00 94.00 184 ILE A N 1
ATOM 1469 C CA . ILE A 1 184 ? 17.790 13.411 -13.234 1.00 94.00 184 ILE A CA 1
ATOM 1470 C C . ILE A 1 184 ? 18.193 13.442 -14.714 1.00 94.00 184 ILE A C 1
ATOM 1472 O O . ILE A 1 184 ? 18.272 12.398 -15.361 1.00 94.00 184 ILE A O 1
ATOM 1476 N N . LEU A 1 185 ? 18.441 14.634 -15.263 1.00 92.62 185 LEU A N 1
ATOM 1477 C CA . LEU A 1 185 ? 18.652 14.845 -16.699 1.00 92.62 185 LEU A CA 1
ATOM 1478 C C . LEU A 1 185 ? 19.758 13.983 -17.337 1.00 92.62 185 LEU A C 1
ATOM 1480 O O . LEU A 1 185 ? 19.485 13.395 -18.385 1.00 92.62 185 LEU A O 1
ATOM 1484 N N . PRO A 1 186 ? 20.974 13.844 -16.767 1.00 94.50 186 PRO A N 1
ATOM 1485 C CA . PRO A 1 186 ? 22.004 13.009 -17.390 1.00 94.50 186 PRO A CA 1
ATOM 1486 C C . PRO A 1 186 ? 21.588 11.534 -17.471 1.00 94.50 186 PRO A C 1
ATOM 1488 O O . PRO A 1 186 ? 21.949 10.839 -18.418 1.00 94.50 186 PRO A O 1
ATOM 1491 N N . ILE A 1 187 ? 20.788 11.069 -16.510 1.00 94.31 187 ILE A N 1
ATOM 1492 C CA . ILE A 1 187 ? 20.304 9.688 -16.450 1.00 94.31 187 ILE A CA 1
ATOM 1493 C C . ILE A 1 187 ? 19.228 9.465 -17.507 1.00 94.31 187 ILE A C 1
ATOM 1495 O O . ILE A 1 187 ? 19.312 8.497 -18.257 1.00 94.31 187 ILE A O 1
ATOM 1499 N N . LEU A 1 188 ? 18.262 10.382 -17.625 1.00 93.62 188 LEU A N 1
ATOM 1500 C CA . LEU A 1 188 ? 17.247 10.300 -18.677 1.00 93.62 188 LEU A CA 1
ATOM 1501 C C . LEU A 1 188 ? 17.871 10.360 -20.073 1.00 93.62 188 LEU A C 1
ATOM 1503 O O . LEU A 1 188 ? 17.433 9.628 -20.953 1.00 93.62 188 LEU A O 1
ATOM 1507 N N . ARG A 1 189 ? 18.928 11.159 -20.273 1.00 92.62 189 ARG A N 1
ATOM 1508 C CA . ARG A 1 189 ? 19.656 11.197 -21.550 1.00 92.62 189 ARG A CA 1
ATOM 1509 C C . ARG A 1 189 ? 20.285 9.844 -21.884 1.00 92.62 189 ARG A C 1
ATOM 1511 O O . ARG A 1 189 ? 20.086 9.335 -22.980 1.00 92.62 189 ARG A O 1
ATOM 1518 N N . ALA A 1 190 ? 20.972 9.223 -20.924 1.00 93.44 190 ALA A N 1
ATOM 1519 C CA . ALA A 1 190 ? 21.548 7.894 -21.121 1.00 93.44 190 ALA A CA 1
ATOM 1520 C C . ALA A 1 190 ? 20.474 6.825 -21.409 1.00 93.44 190 ALA A C 1
ATOM 1522 O O . ALA A 1 190 ? 20.682 5.950 -22.250 1.00 93.44 190 ALA A O 1
ATOM 1523 N N . GLN A 1 191 ? 19.318 6.910 -20.741 1.00 93.69 191 GLN A N 1
ATOM 1524 C CA . GLN A 1 191 ? 18.180 6.020 -20.986 1.00 93.69 191 GLN A CA 1
ATOM 1525 C C . GLN A 1 191 ? 17.581 6.232 -22.383 1.00 93.69 191 GLN A C 1
ATOM 1527 O O . GLN A 1 191 ? 17.280 5.254 -23.064 1.00 93.69 191 GLN A O 1
ATOM 1532 N N . HIS A 1 192 ? 17.466 7.483 -22.838 1.00 91.75 192 HIS A N 1
ATOM 1533 C CA . HIS A 1 192 ? 17.017 7.818 -24.190 1.00 91.75 192 HIS A CA 1
ATOM 1534 C C . HIS A 1 192 ? 17.888 7.148 -25.252 1.00 91.75 192 HIS A C 1
ATOM 1536 O O . HIS A 1 192 ? 17.387 6.419 -26.107 1.00 91.75 192 HIS A O 1
ATOM 1542 N N . ASP A 1 193 ? 19.205 7.332 -25.141 1.00 90.81 193 ASP A N 1
ATOM 1543 C CA . ASP A 1 193 ? 20.173 6.782 -26.087 1.00 90.81 193 ASP A CA 1
ATOM 1544 C C . ASP A 1 193 ? 20.135 5.248 -26.099 1.00 90.81 193 ASP A C 1
ATOM 1546 O O . ASP A 1 193 ? 20.262 4.622 -27.154 1.00 90.81 193 ASP A O 1
ATOM 1550 N N . ALA A 1 194 ? 19.953 4.623 -24.931 1.00 91.06 194 ALA A N 1
ATOM 1551 C CA . ALA A 1 194 ? 19.836 3.173 -24.808 1.00 91.06 194 ALA A CA 1
ATOM 1552 C C . ALA A 1 194 ? 18.554 2.634 -25.462 1.00 91.06 194 ALA A C 1
ATOM 1554 O O . ALA A 1 194 ? 18.610 1.633 -26.178 1.00 91.06 194 ALA A O 1
ATOM 1555 N N . LEU A 1 195 ? 17.416 3.304 -25.261 1.00 90.88 195 LEU A N 1
ATOM 1556 C CA . LEU A 1 195 ? 16.134 2.915 -25.854 1.00 90.88 195 LEU A CA 1
ATOM 1557 C C . LEU A 1 195 ? 16.135 3.091 -27.376 1.00 90.88 195 LEU A C 1
ATOM 1559 O O . LEU A 1 195 ? 15.709 2.179 -28.086 1.00 90.88 195 LEU A O 1
ATOM 1563 N N . ILE A 1 196 ? 16.713 4.184 -27.887 1.00 89.62 196 ILE A N 1
ATOM 1564 C CA . ILE A 1 196 ? 16.893 4.393 -29.331 1.00 89.62 196 ILE A CA 1
ATOM 1565 C C . ILE A 1 196 ? 17.749 3.278 -29.936 1.00 89.62 196 ILE A C 1
ATOM 1567 O O . ILE A 1 196 ? 17.376 2.707 -30.960 1.00 89.62 196 ILE A O 1
ATOM 1571 N N . LYS A 1 197 ? 18.870 2.917 -29.295 1.00 88.94 197 LYS A N 1
ATOM 1572 C CA . LYS A 1 197 ? 19.720 1.798 -29.745 1.00 88.94 197 LYS A CA 1
ATOM 1573 C C . LYS A 1 197 ? 18.981 0.460 -29.740 1.00 88.94 197 LYS A C 1
ATOM 1575 O O . LYS A 1 197 ? 19.267 -0.384 -30.582 1.00 88.94 197 LYS A O 1
ATOM 1580 N N . ALA A 1 198 ? 18.037 0.275 -28.820 1.00 86.62 198 ALA A N 1
ATOM 1581 C CA . ALA A 1 198 ? 17.174 -0.900 -28.756 1.00 86.62 198 ALA A CA 1
ATOM 1582 C C . ALA A 1 198 ? 15.986 -0.851 -29.742 1.00 86.62 198 ALA A C 1
ATOM 1584 O O . ALA A 1 198 ? 15.210 -1.801 -29.793 1.00 86.62 198 ALA A O 1
ATOM 1585 N N . GLY A 1 199 ? 15.825 0.229 -30.519 1.00 86.88 199 GLY A N 1
ATOM 1586 C CA . GLY A 1 199 ? 14.711 0.405 -31.457 1.00 86.88 199 GLY A CA 1
ATOM 1587 C C . GLY A 1 199 ? 13.367 0.698 -30.783 1.00 86.88 199 GLY A C 1
ATOM 1588 O O . GLY A 1 199 ? 12.319 0.476 -31.385 1.00 86.88 199 GLY A O 1
ATOM 1589 N N . ILE A 1 200 ? 13.380 1.170 -29.534 1.00 86.50 200 ILE A N 1
ATOM 1590 C CA . ILE A 1 200 ? 12.185 1.446 -28.733 1.00 86.50 200 ILE A CA 1
ATOM 1591 C C . ILE A 1 200 ? 12.000 2.959 -28.629 1.00 86.50 200 ILE A C 1
ATOM 1593 O O . ILE A 1 200 ? 12.881 3.670 -28.150 1.00 86.50 200 ILE A O 1
ATOM 1597 N N . LEU A 1 201 ? 10.833 3.446 -29.048 1.00 82.88 201 LEU A N 1
ATOM 1598 C CA . LEU A 1 201 ? 10.459 4.856 -28.954 1.00 82.88 201 LEU A CA 1
ATOM 1599 C C . LEU A 1 201 ? 9.502 5.060 -27.776 1.00 82.88 201 LEU A C 1
ATOM 1601 O O . LEU A 1 201 ? 8.509 4.345 -27.652 1.00 82.88 201 LEU A O 1
ATOM 1605 N N . VAL A 1 202 ? 9.817 6.035 -26.920 1.00 84.00 202 VAL A N 1
ATOM 1606 C CA . VAL A 1 202 ? 8.988 6.453 -25.780 1.00 84.00 202 VAL A CA 1
ATOM 1607 C C . VAL A 1 202 ? 8.713 7.956 -25.926 1.00 84.00 202 VAL A C 1
ATOM 1609 O O . VAL A 1 202 ? 9.630 8.746 -25.674 1.00 84.00 202 VAL A O 1
ATOM 1612 N N . PRO A 1 203 ? 7.501 8.363 -26.349 1.00 78.75 203 PRO A N 1
ATOM 1613 C CA . PRO A 1 203 ? 7.176 9.758 -26.676 1.00 78.75 203 PRO A CA 1
ATOM 1614 C C . PRO A 1 203 ? 7.440 10.751 -25.535 1.00 78.75 203 PRO A C 1
ATOM 1616 O O . PRO A 1 203 ? 7.979 11.835 -25.738 1.0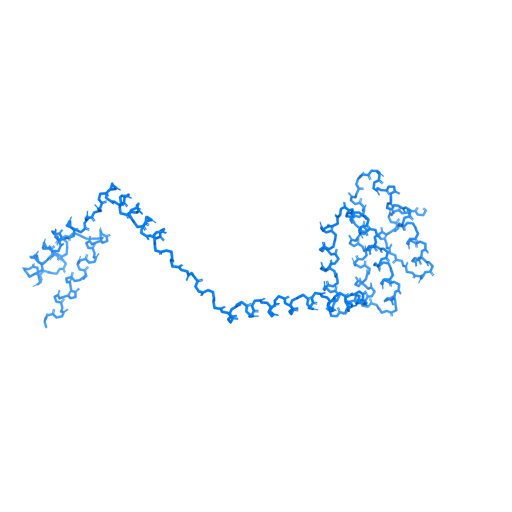0 78.75 203 PRO A O 1
ATOM 1619 N N . GLU A 1 204 ? 7.133 10.370 -24.299 1.00 79.25 204 GLU A N 1
ATOM 1620 C CA . GLU A 1 204 ? 7.269 11.207 -23.103 1.00 79.25 204 GLU A CA 1
ATOM 1621 C C . GLU A 1 204 ? 8.723 11.584 -22.824 1.00 79.25 204 GLU A C 1
ATOM 1623 O O . GLU A 1 204 ? 8.993 12.593 -22.173 1.00 79.25 204 GLU A O 1
ATOM 1628 N N . LEU A 1 205 ? 9.665 10.776 -23.310 1.00 80.25 205 LEU A N 1
ATOM 1629 C CA . LEU A 1 205 ? 11.088 11.012 -23.140 1.00 80.25 205 LEU A CA 1
ATOM 1630 C C . LEU A 1 205 ? 11.647 11.959 -24.208 1.00 80.25 205 LEU A C 1
ATOM 1632 O O . LEU A 1 205 ? 12.619 12.664 -23.945 1.00 80.25 205 LEU A O 1
ATOM 1636 N N . GLU A 1 206 ? 10.993 12.049 -25.369 1.00 74.88 206 GLU A N 1
ATOM 1637 C CA . GLU A 1 206 ? 11.305 13.053 -26.394 1.00 74.88 206 GLU A CA 1
ATOM 1638 C C . GLU A 1 206 ? 10.985 14.471 -25.900 1.00 74.88 206 GLU A C 1
ATOM 1640 O O . GLU A 1 206 ? 11.718 15.407 -26.206 1.00 74.88 206 GLU A O 1
ATOM 1645 N N . ASN A 1 207 ? 9.977 14.632 -25.033 1.00 75.00 207 ASN A N 1
ATOM 1646 C CA . ASN A 1 207 ? 9.652 15.925 -24.413 1.00 75.00 207 ASN A CA 1
ATOM 1647 C C . ASN A 1 207 ? 10.793 16.495 -23.549 1.00 75.00 207 ASN A C 1
ATOM 1649 O O . ASN A 1 207 ? 10.856 17.703 -23.327 1.00 75.00 207 ASN A O 1
ATOM 1653 N N . TYR A 1 208 ? 11.692 15.645 -23.046 1.00 75.00 208 TYR A N 1
ATOM 1654 C CA . TYR A 1 208 ? 12.861 16.077 -22.274 1.00 75.00 208 TYR A CA 1
ATOM 1655 C C . TYR A 1 208 ? 14.035 16.517 -23.138 1.00 75.00 208 TYR A C 1
ATOM 1657 O O . TYR A 1 208 ? 14.855 17.326 -22.697 1.00 75.00 208 TYR A O 1
ATOM 1665 N N . PHE A 1 209 ? 14.137 15.958 -24.339 1.00 75.94 209 PHE A N 1
ATOM 1666 C CA . PHE A 1 209 ? 15.247 16.168 -25.256 1.00 75.94 209 PHE A CA 1
ATOM 1667 C C . PHE A 1 209 ? 14.696 16.340 -26.675 1.00 75.94 209 PHE A C 1
ATOM 1669 O O . PHE A 1 209 ? 14.900 15.459 -27.514 1.00 75.94 209 PHE A O 1
ATOM 1676 N N . PRO A 1 210 ? 13.975 17.446 -26.950 1.00 60.75 210 PRO A N 1
ATOM 1677 C CA . PRO A 1 210 ? 13.552 17.745 -28.309 1.00 60.75 210 PRO A CA 1
ATOM 1678 C C . PRO A 1 210 ? 14.796 17.807 -29.203 1.00 60.75 210 PRO A C 1
ATOM 1680 O O . PRO A 1 210 ? 15.812 18.389 -28.813 1.00 60.75 210 PRO A O 1
ATOM 1683 N N . ARG A 1 211 ? 14.719 17.123 -30.348 1.00 56.31 211 ARG A N 1
ATOM 1684 C CA . ARG A 1 211 ? 15.804 17.040 -31.335 1.00 56.31 211 ARG A CA 1
ATOM 1685 C C . ARG A 1 211 ? 16.180 18.404 -31.898 1.00 56.31 211 ARG A C 1
ATOM 1687 O O . ARG A 1 211 ? 15.259 19.225 -32.105 1.00 56.31 211 ARG A O 1
#